Protein AF-L7E9C0-F1 (afdb_monomer_lite)

pLDDT: mean 89.49, std 12.56, range [38.91, 98.75]

Sequence (195 aa):
MTSPPYINVFNYHQNYRQSAEILGWDLLKIAKSEIGSNRANRSNRFYTVVQYCLDMGDILKELARVSKQQARIVLIVGQESNVLGVPFYNADIIEKIGVKTKLFQKVLRQKRKFNNKFGKVIIEDIINFINLNNQVSQEVIEQISREVALEVLESSRLFVSSENQLCLESAIAKVNNIQRTPILDKRLYIDPVNI

Secondary structure (DSSP, 8-state):
-B----TTS--HHHHTHHHHHHTT--HHHHHHHSTT-TTTTSS-TTHHHHHHHHHHHHHHHHHHHHSPTT-EEEEEEESEEEETTEEEEHHHHHHHHHHHTTSEEEEEEEEEEEE-TTS-EEEEEEEEEEE------HHHHHHHHHHHHHHHHHHGGGT--HHHHHHHHHHHHTTTTPPPPPP--GGGS--S---

InterPro domains:
  IPR029063 S-adenosyl-L-methionine-dependent methyltransferase superfamily [G3DSA:3.40.50.150] (1-151)
  IPR029063 S-adenosyl-L-methionine-dependent methyltransferase superfamily [SSF53335] (1-132)

Foldseek 3Di:
DEEDDDAPDDQPCVVCVVVCVVVVDDSVVVLLLDQNRPPVCPVFSLLSLLQNLLVLLVVLLVVLQVDDAQDKDKYKYFQWDDDQQFTDGRVVSNVQLCVVQVQWDWDDKDKDWDADPVRDITIIIITIITGNSDDGDSVSSSVSSLVSSLVRLVVRVVGHDPVNVVSSVVCNVCSVPRDHRDDDDCVVPPDPPDD

Structure (mmCIF, N/CA/C/O backbone):
data_AF-L7E9C0-F1
#
_entry.id   AF-L7E9C0-F1
#
loop_
_atom_site.group_PDB
_atom_site.id
_atom_site.type_symbol
_atom_site.label_atom_id
_atom_site.label_alt_id
_atom_site.label_comp_id
_atom_site.label_asym_id
_atom_site.label_entity_id
_atom_site.label_seq_id
_atom_site.pdbx_PDB_ins_code
_atom_site.Cartn_x
_atom_site.Cartn_y
_atom_site.Cartn_z
_atom_site.occupancy
_atom_site.B_iso_or_equiv
_atom_site.auth_seq_id
_atom_site.auth_comp_id
_atom_site.auth_asym_id
_atom_site.auth_atom_id
_atom_site.pdbx_PDB_model_num
ATOM 1 N N . MET A 1 1 ? -4.831 -11.264 12.413 1.00 90.88 1 MET A N 1
ATOM 2 C CA . MET A 1 1 ? -3.430 -11.307 11.939 1.00 90.88 1 MET A CA 1
ATOM 3 C C . MET A 1 1 ? -3.453 -11.720 10.481 1.00 90.88 1 MET A C 1
ATOM 5 O O . MET A 1 1 ? -4.167 -12.664 10.175 1.00 90.88 1 MET A O 1
ATOM 9 N N . THR A 1 2 ? -2.745 -11.018 9.598 1.00 92.94 2 THR A N 1
ATOM 10 C CA . THR A 1 2 ? -2.677 -11.370 8.168 1.00 92.94 2 THR A CA 1
ATOM 11 C C . THR A 1 2 ? -1.378 -10.864 7.529 1.00 92.94 2 THR A C 1
ATOM 13 O O . THR A 1 2 ? -0.614 -10.133 8.162 1.00 92.94 2 THR A O 1
ATOM 16 N N . SER A 1 3 ? -1.134 -11.260 6.283 1.00 89.88 3 SER A N 1
ATOM 17 C CA . SER A 1 3 ? -0.057 -10.773 5.425 1.00 89.88 3 SER A CA 1
ATOM 18 C C . SER A 1 3 ? -0.692 -10.219 4.142 1.00 89.88 3 SER A C 1
ATOM 20 O O . SER A 1 3 ? -1.187 -11.008 3.334 1.00 89.88 3 SER A O 1
ATOM 22 N N . PRO A 1 4 ? -0.810 -8.884 3.994 1.00 87.44 4 PRO A N 1
ATOM 23 C CA . PRO A 1 4 ? -1.427 -8.286 2.812 1.00 87.44 4 PRO A CA 1
ATOM 24 C C . PRO A 1 4 ? -0.551 -8.498 1.562 1.00 87.44 4 PRO A C 1
ATOM 26 O O . PRO A 1 4 ? 0.644 -8.769 1.698 1.00 87.44 4 PRO A O 1
ATOM 29 N N . PRO A 1 5 ? -1.117 -8.379 0.345 1.00 82.12 5 PRO A N 1
ATOM 30 C CA . PRO A 1 5 ? -0.335 -8.438 -0.892 1.00 82.12 5 PRO A CA 1
ATOM 31 C C . PRO A 1 5 ? 0.728 -7.329 -0.932 1.00 82.12 5 PRO A C 1
ATOM 33 O O . PRO A 1 5 ? 0.593 -6.311 -0.259 1.00 82.12 5 PRO A O 1
ATOM 36 N N . TYR A 1 6 ? 1.774 -7.511 -1.743 1.00 81.75 6 TYR A N 1
ATOM 37 C CA . TYR A 1 6 ? 2.882 -6.554 -1.881 1.00 81.75 6 TYR A CA 1
ATOM 38 C C . TYR A 1 6 ? 2.982 -6.018 -3.306 1.00 81.75 6 TYR A C 1
ATOM 40 O O . TYR A 1 6 ? 2.650 -6.720 -4.265 1.00 81.75 6 TYR A O 1
ATOM 48 N N . ILE A 1 7 ? 3.531 -4.810 -3.461 1.00 81.44 7 ILE A N 1
ATOM 49 C CA . ILE A 1 7 ? 3.794 -4.230 -4.782 1.00 81.44 7 ILE A CA 1
ATOM 50 C C . ILE A 1 7 ? 4.733 -5.155 -5.554 1.00 81.44 7 ILE A C 1
ATOM 5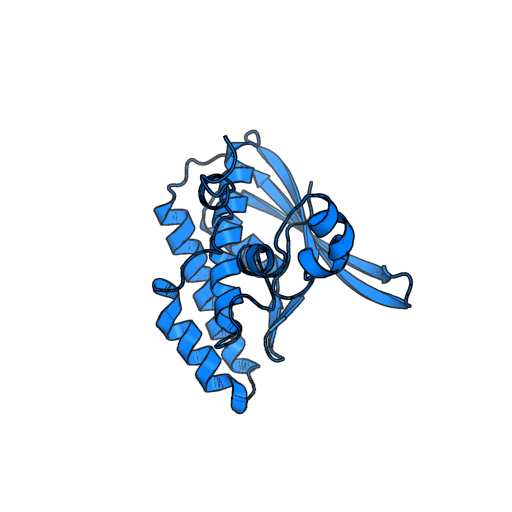2 O O . ILE A 1 7 ? 5.853 -5.404 -5.127 1.00 81.44 7 ILE A O 1
ATOM 56 N N . ASN A 1 8 ? 4.336 -5.606 -6.733 1.00 69.88 8 ASN A N 1
ATOM 57 C CA . ASN A 1 8 ? 5.229 -6.196 -7.719 1.00 69.88 8 ASN A CA 1
ATOM 58 C C . ASN A 1 8 ? 5.953 -7.514 -7.312 1.00 69.88 8 ASN A C 1
ATOM 60 O O . ASN A 1 8 ? 6.924 -7.906 -7.966 1.00 69.88 8 ASN A O 1
ATOM 64 N N . VAL A 1 9 ? 5.537 -8.197 -6.232 1.00 57.62 9 VAL A N 1
ATOM 65 C CA . VAL A 1 9 ? 6.275 -9.356 -5.670 1.00 57.62 9 VAL A CA 1
ATOM 66 C C . VAL A 1 9 ? 5.777 -10.706 -6.193 1.00 57.62 9 VAL A C 1
ATOM 68 O O . VAL A 1 9 ? 6.585 -11.618 -6.369 1.00 57.62 9 VAL A O 1
ATOM 71 N N . PHE A 1 10 ? 4.474 -10.875 -6.437 1.00 63.31 10 PHE A N 1
ATOM 72 C CA . PHE A 1 10 ? 3.903 -12.200 -6.696 1.00 63.31 10 PHE A CA 1
ATOM 73 C C . PHE A 1 10 ? 2.731 -12.141 -7.681 1.00 63.31 10 PHE A C 1
ATOM 75 O O . PHE A 1 10 ? 1.699 -11.549 -7.390 1.00 63.31 10 PHE A O 1
ATOM 82 N N . ASN A 1 11 ? 2.871 -12.787 -8.843 1.00 67.50 11 ASN A N 1
ATOM 83 C CA . ASN A 1 11 ? 1.763 -12.958 -9.786 1.00 67.50 11 ASN A CA 1
ATOM 84 C C . ASN A 1 11 ? 0.917 -14.158 -9.337 1.00 67.50 11 ASN A C 1
ATOM 86 O O . ASN A 1 11 ? 1.265 -15.307 -9.634 1.00 67.50 11 ASN A O 1
ATOM 90 N N . TYR A 1 12 ? -0.169 -13.920 -8.603 1.00 67.56 12 TYR A N 1
ATOM 91 C CA . TYR A 1 12 ? -0.997 -14.997 -8.048 1.00 67.56 12 TYR A CA 1
ATOM 92 C C . TYR A 1 12 ? -1.608 -15.861 -9.160 1.00 67.56 12 TYR A C 1
ATOM 94 O O . TYR A 1 12 ? -1.490 -17.085 -9.112 1.00 67.56 12 TYR A O 1
ATOM 102 N N . HIS A 1 13 ? -2.123 -15.248 -10.226 1.00 70.69 13 HIS A N 1
ATOM 103 C CA . HIS A 1 13 ? -2.658 -15.936 -11.403 1.00 70.69 13 HIS A CA 1
ATOM 104 C C . HIS A 1 13 ? -1.644 -16.865 -12.079 1.00 70.69 13 HIS A C 1
ATOM 106 O O . HIS A 1 13 ? -2.038 -17.858 -12.682 1.00 70.69 13 HIS A O 1
ATOM 112 N N . GLN A 1 14 ? -0.341 -16.569 -12.007 1.00 70.00 14 GLN A N 1
ATOM 113 C CA . GLN A 1 14 ? 0.683 -17.450 -12.578 1.00 70.00 14 GLN A CA 1
ATOM 114 C C . GLN A 1 14 ? 0.965 -18.642 -11.673 1.00 70.00 14 GLN A C 1
ATOM 116 O O . GLN A 1 14 ? 1.059 -19.766 -12.156 1.00 70.00 14 GLN A O 1
ATOM 121 N N . ASN A 1 15 ? 1.080 -18.402 -10.367 1.00 75.62 15 ASN A N 1
ATOM 122 C CA . ASN A 1 15 ? 1.399 -19.450 -9.400 1.00 75.62 15 ASN A CA 1
ATOM 123 C C . ASN A 1 15 ? 0.233 -20.424 -9.181 1.00 75.62 15 ASN A C 1
ATOM 125 O O . ASN A 1 15 ? 0.465 -21.602 -8.933 1.00 75.62 15 ASN A O 1
ATOM 129 N N . TYR A 1 16 ? -1.008 -19.954 -9.328 1.00 79.00 16 TYR A N 1
ATOM 130 C CA . TYR A 1 16 ? -2.226 -20.763 -9.208 1.00 79.00 16 TYR A CA 1
ATOM 131 C C . TYR A 1 16 ? -2.911 -21.007 -10.556 1.00 79.00 16 TYR A C 1
ATOM 133 O O . TYR A 1 16 ? -4.110 -21.279 -10.601 1.00 79.00 16 TYR A O 1
ATOM 141 N N . ARG A 1 17 ? -2.155 -20.915 -11.657 1.00 82.50 17 ARG A N 1
ATOM 142 C CA . ARG A 1 17 ? -2.658 -21.015 -13.032 1.00 82.50 17 ARG A CA 1
ATOM 143 C C . ARG A 1 17 ? -3.590 -22.205 -13.238 1.00 82.50 17 ARG A C 1
ATOM 145 O O . ARG A 1 17 ? -4.730 -22.014 -13.641 1.00 82.50 17 ARG A O 1
ATOM 152 N N . GLN A 1 18 ? -3.117 -23.403 -12.904 1.00 83.56 18 GLN A N 1
ATOM 153 C CA . GLN A 1 18 ? -3.873 -24.638 -13.099 1.00 83.56 18 GLN A CA 1
ATOM 154 C C . GLN A 1 18 ? -5.193 -24.620 -12.317 1.00 83.56 18 GLN A C 1
ATOM 156 O O . GLN A 1 18 ? -6.238 -24.970 -12.853 1.00 83.56 18 GLN A O 1
ATOM 161 N N . SER A 1 19 ? -5.164 -24.165 -11.062 1.00 85.19 19 SER A N 1
ATOM 162 C CA . SER A 1 19 ? -6.363 -24.061 -10.228 1.00 85.19 19 SER A CA 1
ATOM 163 C C . SER A 1 19 ? -7.359 -23.039 -10.780 1.00 85.19 19 SER A C 1
ATOM 165 O O . SER A 1 19 ? -8.557 -23.302 -10.802 1.00 85.19 19 SER A O 1
ATOM 167 N N . ALA A 1 20 ? -6.878 -21.887 -11.248 1.00 81.06 20 ALA A N 1
ATOM 168 C CA . ALA A 1 20 ? -7.725 -20.855 -11.834 1.00 81.06 20 ALA A CA 1
ATOM 169 C C . ALA A 1 20 ? -8.335 -21.296 -13.179 1.00 81.06 20 ALA A C 1
ATOM 171 O O . ALA A 1 20 ? -9.525 -21.078 -13.394 1.00 81.06 20 ALA A O 1
ATOM 172 N N . GLU A 1 21 ? -7.572 -21.977 -14.040 1.00 84.19 21 GLU A N 1
ATOM 173 C CA . GLU A 1 21 ? -8.070 -22.525 -15.313 1.00 84.19 21 GLU A CA 1
ATOM 174 C C . GLU A 1 21 ? -9.129 -23.617 -15.088 1.00 84.19 21 GLU A C 1
ATOM 176 O O . GLU A 1 21 ? -10.179 -23.582 -15.726 1.00 84.19 21 GLU A O 1
ATOM 181 N N . ILE A 1 22 ? -8.918 -24.533 -14.131 1.00 86.56 22 ILE A N 1
ATOM 182 C CA . ILE A 1 22 ? -9.906 -25.570 -13.768 1.00 86.56 22 ILE A CA 1
ATOM 183 C C . ILE A 1 22 ? -11.223 -24.951 -13.284 1.00 86.56 22 ILE A C 1
ATOM 185 O O . ILE A 1 22 ? -12.300 -25.464 -13.575 1.00 86.56 22 ILE A O 1
ATOM 189 N N . LEU A 1 23 ? -11.151 -23.834 -12.560 1.00 84.12 23 LEU A N 1
ATOM 190 C CA . LEU A 1 23 ? -12.321 -23.102 -12.074 1.00 84.12 23 LEU A CA 1
ATOM 191 C C . LEU A 1 23 ? -12.987 -22.226 -13.158 1.00 84.12 23 LEU A C 1
ATOM 193 O O . LEU A 1 23 ? -13.890 -21.451 -12.838 1.00 84.12 23 LEU A O 1
ATOM 197 N N . GLY A 1 24 ? -12.557 -22.342 -14.421 1.00 82.69 24 GLY A N 1
ATOM 198 C CA . GLY A 1 24 ? -13.148 -21.660 -15.573 1.00 82.69 24 GLY A CA 1
ATOM 199 C C . GLY A 1 24 ? -12.751 -20.192 -15.708 1.00 82.69 24 GLY A C 1
ATOM 200 O O . GLY A 1 24 ? -13.436 -19.430 -16.389 1.00 82.69 24 GLY A O 1
ATOM 201 N N . TRP A 1 25 ? -11.679 -19.757 -15.045 1.00 79.94 25 TRP A N 1
ATOM 202 C CA . TRP A 1 25 ? -11.274 -18.361 -15.102 1.00 79.94 25 TRP A CA 1
ATOM 203 C C . TRP A 1 25 ? -10.334 -18.040 -16.266 1.00 79.94 25 TRP A C 1
ATOM 205 O O . TRP A 1 25 ? -9.388 -18.770 -16.556 1.00 79.94 25 TRP A O 1
ATOM 215 N N . ASP A 1 26 ? -10.518 -16.852 -16.845 1.00 81.19 26 ASP A N 1
ATOM 216 C CA . ASP A 1 26 ? -9.575 -16.253 -17.790 1.00 81.19 26 ASP A CA 1
ATOM 217 C C . ASP A 1 26 ? -8.446 -15.515 -17.045 1.00 81.19 26 ASP A C 1
ATOM 219 O O . ASP A 1 26 ? -8.629 -14.436 -16.467 1.00 81.19 26 ASP A O 1
ATOM 223 N N . LEU A 1 27 ? -7.244 -16.090 -17.089 1.00 77.00 27 LEU A N 1
ATOM 224 C CA . LEU A 1 27 ? -6.055 -15.564 -16.412 1.00 77.00 27 LEU A CA 1
ATOM 225 C C . LEU A 1 27 ? -5.622 -14.186 -16.915 1.00 77.00 27 LEU A C 1
ATOM 227 O O . LEU A 1 27 ? -5.083 -13.398 -16.136 1.00 77.00 27 LEU A O 1
ATOM 231 N N . LEU A 1 28 ? -5.813 -13.888 -18.205 1.00 76.19 28 LEU A N 1
ATOM 232 C CA . LEU A 1 28 ? -5.426 -12.591 -18.766 1.00 76.19 28 LEU A CA 1
ATOM 233 C C . LEU A 1 28 ? -6.311 -11.476 -18.212 1.00 76.19 28 LEU A C 1
ATOM 235 O O . LEU A 1 28 ? -5.846 -10.343 -18.054 1.00 76.19 28 LEU A O 1
ATOM 239 N N . LYS A 1 29 ? -7.565 -11.808 -17.892 1.00 76.81 29 LYS A N 1
ATOM 240 C CA . LYS A 1 29 ? -8.513 -10.891 -17.259 1.00 76.81 29 LYS A CA 1
ATOM 241 C C . LYS A 1 29 ? -8.229 -10.742 -15.764 1.00 76.81 29 LYS A C 1
ATOM 243 O O . LYS A 1 29 ? -8.097 -9.607 -15.309 1.00 76.81 29 LYS A O 1
ATOM 248 N N . ILE A 1 30 ? -8.018 -11.841 -15.028 1.00 78.50 30 ILE A N 1
ATOM 249 C CA . ILE A 1 30 ? -7.694 -11.790 -13.585 1.00 78.50 30 ILE A CA 1
ATOM 250 C C . ILE A 1 30 ? -6.417 -10.992 -13.314 1.00 78.50 30 ILE A C 1
ATOM 252 O O . ILE A 1 30 ? -6.361 -10.209 -12.367 1.00 78.50 30 ILE A O 1
ATOM 256 N N . ALA A 1 31 ? -5.391 -11.147 -14.152 1.00 75.94 31 ALA A N 1
ATOM 257 C CA . ALA A 1 31 ? -4.092 -10.514 -13.933 1.00 75.94 31 ALA A CA 1
ATOM 258 C C . ALA A 1 31 ? -4.158 -8.979 -13.805 1.00 75.94 31 ALA A C 1
ATOM 260 O O . ALA A 1 31 ? -3.264 -8.376 -13.206 1.00 75.94 31 ALA A O 1
ATOM 261 N N . LYS A 1 32 ? -5.184 -8.337 -14.384 1.00 79.00 32 LYS A N 1
ATOM 262 C CA . LYS A 1 32 ? -5.390 -6.881 -14.322 1.00 79.00 32 LYS A CA 1
ATOM 263 C C . LYS A 1 32 ? -6.097 -6.423 -13.045 1.00 79.00 32 LYS A C 1
ATOM 265 O O . LYS A 1 32 ? -5.958 -5.261 -12.689 1.00 79.00 32 LYS A O 1
ATOM 270 N N . SER A 1 33 ? -6.833 -7.315 -12.388 1.00 81.56 33 SER A N 1
ATOM 271 C CA . SER A 1 33 ? -7.555 -7.055 -11.135 1.00 81.56 33 SER A CA 1
ATOM 272 C C . SER A 1 33 ? -6.763 -7.432 -9.878 1.00 81.56 33 SER A C 1
ATOM 274 O O . SER A 1 33 ? -7.262 -7.313 -8.764 1.00 81.56 33 SER A O 1
ATOM 276 N N . GLU A 1 34 ? -5.537 -7.932 -10.036 1.00 79.75 34 GLU A N 1
ATOM 277 C CA . GLU A 1 34 ? -4.668 -8.279 -8.912 1.00 79.75 34 GLU A CA 1
ATOM 278 C C . GLU A 1 34 ? -4.013 -7.037 -8.303 1.00 79.75 34 GLU A C 1
ATOM 280 O O . GLU A 1 34 ? -3.286 -6.302 -8.977 1.00 79.75 34 GLU A O 1
ATOM 285 N N . ILE A 1 35 ? -4.215 -6.851 -6.998 1.00 79.31 35 ILE A N 1
ATOM 286 C CA . ILE A 1 35 ? -3.545 -5.804 -6.223 1.00 79.31 35 ILE A CA 1
ATOM 287 C C . ILE A 1 35 ? -2.032 -6.009 -6.306 1.00 79.31 35 ILE A C 1
ATOM 289 O O . ILE A 1 35 ? -1.522 -7.105 -6.068 1.00 79.31 35 ILE A O 1
ATOM 293 N N . GLY A 1 36 ? -1.308 -4.941 -6.639 1.00 73.50 36 GLY A N 1
ATOM 294 C CA . GLY A 1 36 ? 0.149 -4.982 -6.770 1.00 73.50 36 GLY A CA 1
ATOM 295 C C . GLY A 1 36 ? 0.654 -5.730 -8.011 1.00 73.50 36 GLY A C 1
ATOM 296 O O . GLY A 1 36 ? 1.852 -5.995 -8.094 1.00 73.50 36 GLY A O 1
ATOM 297 N N . SER A 1 37 ? -0.214 -6.049 -8.980 1.00 76.50 37 SER A N 1
ATOM 298 C CA . SER A 1 37 ? 0.143 -6.800 -10.191 1.00 76.50 37 SER A CA 1
ATOM 299 C C . SER A 1 37 ? 1.294 -6.178 -10.983 1.00 76.50 37 SER A C 1
ATOM 301 O O . SER A 1 37 ? 1.266 -5.007 -11.381 1.00 76.50 37 SER A O 1
ATOM 303 N N . ASN A 1 38 ? 2.271 -7.020 -11.333 1.00 66.50 38 ASN A N 1
ATOM 304 C CA . ASN A 1 38 ? 3.439 -6.651 -12.137 1.00 66.50 38 ASN A CA 1
ATOM 305 C C . ASN A 1 38 ? 3.059 -6.247 -13.571 1.00 66.50 38 ASN A C 1
ATOM 307 O O . ASN A 1 38 ? 3.868 -5.647 -14.282 1.00 66.50 38 ASN A O 1
ATOM 311 N N . ARG A 1 39 ? 1.865 -6.649 -14.033 1.00 68.06 39 ARG A N 1
ATOM 312 C CA . ARG A 1 39 ? 1.442 -6.567 -15.440 1.00 68.06 39 ARG A CA 1
ATOM 313 C C . ARG A 1 39 ? 0.289 -5.597 -15.684 1.00 68.06 39 ARG A C 1
ATOM 315 O O . ARG A 1 39 ? -0.013 -5.370 -16.854 1.00 68.06 39 ARG A O 1
ATOM 322 N N . ALA A 1 40 ? -0.318 -5.027 -14.642 1.00 74.06 40 ALA A N 1
ATOM 323 C CA . ALA A 1 40 ? -1.430 -4.088 -14.791 1.00 74.06 40 ALA A CA 1
ATOM 324 C C . ALA A 1 40 ? -1.007 -2.801 -15.524 1.00 74.06 40 ALA A C 1
ATOM 326 O O . ALA A 1 40 ? -1.690 -2.368 -16.448 1.00 74.06 40 ALA A O 1
ATOM 327 N N . ASN A 1 41 ? 0.173 -2.258 -15.203 1.00 82.50 41 ASN A N 1
ATOM 328 C CA . ASN A 1 41 ? 0.663 -0.993 -15.759 1.00 82.50 41 ASN A CA 1
ATOM 329 C C . ASN A 1 41 ? 1.946 -1.173 -16.582 1.00 82.50 41 ASN A C 1
ATOM 331 O O . ASN A 1 41 ? 3.006 -0.658 -16.230 1.00 82.50 41 ASN A O 1
ATOM 335 N N . ARG A 1 42 ? 1.876 -1.927 -17.690 1.00 80.56 42 ARG A N 1
ATOM 336 C CA . ARG A 1 42 ? 3.058 -2.173 -18.548 1.00 80.56 42 ARG A CA 1
ATOM 337 C C . ARG A 1 42 ? 3.665 -0.899 -19.139 1.00 80.56 42 ARG A C 1
ATOM 339 O O . ARG A 1 42 ? 4.874 -0.859 -19.319 1.00 80.56 42 ARG A O 1
ATOM 346 N N . SER A 1 43 ? 2.845 0.108 -19.439 1.00 85.44 43 SER A N 1
ATOM 347 C CA . SER A 1 43 ? 3.303 1.389 -19.989 1.00 85.44 43 SER A CA 1
ATOM 348 C C . SER A 1 43 ? 4.060 2.238 -18.967 1.00 85.44 43 SER A C 1
ATOM 350 O O . SER A 1 43 ? 4.977 2.956 -19.345 1.00 85.44 43 SER A O 1
ATOM 352 N N . ASN A 1 44 ? 3.693 2.159 -17.684 1.00 92.56 44 ASN A N 1
ATOM 353 C CA . ASN A 1 44 ? 4.386 2.845 -16.600 1.00 92.56 44 ASN A CA 1
ATOM 354 C C . ASN A 1 44 ? 4.176 2.112 -15.269 1.00 92.56 44 ASN A C 1
ATOM 356 O O . ASN A 1 44 ? 3.136 2.237 -14.622 1.00 92.56 44 ASN A O 1
ATOM 360 N N . ARG A 1 45 ? 5.194 1.371 -14.828 1.00 92.19 45 ARG A N 1
ATOM 361 C CA . ARG A 1 45 ? 5.090 0.514 -13.638 1.00 92.19 45 ARG A CA 1
ATOM 362 C C . ARG A 1 45 ? 4.980 1.294 -12.327 1.00 92.19 45 ARG A C 1
ATOM 364 O O . ARG A 1 45 ? 4.490 0.732 -11.353 1.00 92.19 45 ARG A O 1
ATOM 371 N N . PHE A 1 46 ? 5.362 2.573 -12.292 1.00 95.38 46 PHE A N 1
ATOM 372 C CA . PHE A 1 46 ? 5.180 3.407 -11.100 1.00 95.38 46 PHE A CA 1
ATOM 373 C C . PHE A 1 46 ? 3.701 3.678 -10.792 1.00 95.38 46 PHE A C 1
ATOM 375 O O . PHE A 1 46 ? 3.363 3.921 -9.636 1.00 95.38 46 PHE A O 1
ATOM 382 N N . TYR A 1 47 ? 2.791 3.541 -11.766 1.00 95.12 47 TYR A N 1
ATOM 383 C CA . TYR A 1 47 ? 1.348 3.632 -11.498 1.00 95.12 47 TYR A CA 1
ATOM 384 C C . TYR A 1 47 ? 0.874 2.554 -10.512 1.00 95.12 47 TYR A C 1
ATOM 386 O O . TYR A 1 47 ? -0.043 2.803 -9.731 1.00 95.12 47 TYR A O 1
ATOM 394 N N . THR A 1 48 ? 1.546 1.396 -10.469 1.00 93.06 48 THR A N 1
ATOM 395 C CA . THR A 1 48 ? 1.240 0.329 -9.505 1.00 93.06 48 THR A CA 1
ATOM 396 C C . THR A 1 48 ? 1.489 0.770 -8.058 1.00 93.06 48 THR A C 1
ATOM 398 O O . THR A 1 48 ? 0.808 0.286 -7.161 1.00 93.06 48 THR A O 1
ATOM 401 N N . VAL A 1 49 ? 2.409 1.709 -7.807 1.00 95.81 49 VAL A N 1
ATOM 402 C CA . VAL A 1 49 ? 2.650 2.251 -6.455 1.00 95.81 49 VAL A CA 1
ATOM 403 C C . VAL A 1 49 ? 1.448 3.070 -5.986 1.00 95.81 49 VAL A C 1
ATOM 405 O O . VAL A 1 49 ? 0.992 2.904 -4.856 1.00 95.81 49 VAL A O 1
ATOM 408 N N . VAL A 1 50 ? 0.895 3.909 -6.868 1.00 97.12 50 VAL A N 1
ATOM 409 C CA . VAL A 1 50 ? -0.300 4.713 -6.566 1.00 97.12 50 VAL A CA 1
ATOM 410 C C . VAL A 1 50 ? -1.511 3.811 -6.353 1.00 97.12 50 VAL A C 1
ATOM 412 O O . VAL A 1 50 ? -2.206 3.959 -5.352 1.00 97.12 50 VAL A O 1
ATOM 415 N N . GLN A 1 51 ? -1.721 2.834 -7.242 1.00 94.88 51 GLN A N 1
ATOM 416 C CA . GLN A 1 51 ? -2.787 1.837 -7.101 1.00 94.88 51 GLN A CA 1
ATOM 417 C C . GLN A 1 51 ? -2.697 1.089 -5.781 1.00 94.88 51 GLN A C 1
ATOM 419 O O . GLN A 1 51 ? -3.674 1.031 -5.046 1.00 94.88 51 GLN A O 1
ATOM 424 N N . TYR A 1 52 ? -1.507 0.598 -5.442 1.00 95.56 52 TYR A N 1
ATOM 425 C CA . TYR A 1 52 ? -1.287 -0.101 -4.188 1.00 95.56 52 TYR A CA 1
ATOM 426 C C . TYR A 1 52 ? -1.640 0.755 -2.969 1.00 95.56 52 TYR A C 1
ATOM 428 O O . TYR A 1 52 ? -2.267 0.250 -2.044 1.00 95.56 52 TYR A O 1
ATOM 436 N N . CYS A 1 53 ? -1.287 2.044 -2.959 1.00 97.75 53 CYS A N 1
ATOM 437 C CA . CYS A 1 53 ? -1.661 2.927 -1.855 1.00 97.75 53 CYS A CA 1
ATOM 438 C C . CYS A 1 53 ? -3.185 3.076 -1.742 1.00 97.75 53 CYS A C 1
ATOM 440 O O . CYS A 1 53 ? -3.714 2.980 -0.638 1.00 97.75 53 CYS A O 1
ATOM 442 N N . LEU A 1 54 ? -3.890 3.263 -2.864 1.00 97.81 54 LEU A N 1
ATOM 443 C CA . LEU A 1 54 ? -5.355 3.360 -2.885 1.00 97.81 54 LEU A CA 1
ATOM 444 C C . LEU A 1 54 ? -6.018 2.064 -2.399 1.00 97.81 54 LEU A C 1
ATOM 446 O O . LEU A 1 54 ? -6.871 2.103 -1.514 1.00 97.81 54 LEU A O 1
ATOM 450 N N . ASP A 1 55 ? -5.589 0.921 -2.937 1.00 95.81 55 ASP A N 1
ATOM 451 C CA . ASP A 1 55 ? -6.132 -0.391 -2.585 1.00 95.81 55 ASP A CA 1
ATOM 452 C C . ASP A 1 55 ? -5.855 -0.718 -1.107 1.00 95.81 55 ASP A C 1
ATOM 454 O O . ASP A 1 55 ? -6.730 -1.212 -0.394 1.00 95.81 55 ASP A O 1
ATOM 458 N N . MET A 1 56 ? -4.653 -0.401 -0.605 1.00 96.75 56 MET A N 1
ATOM 459 C CA . MET A 1 56 ? -4.329 -0.570 0.812 1.00 96.75 56 MET A CA 1
ATOM 460 C C . MET A 1 56 ? -5.154 0.354 1.704 1.00 96.75 56 MET A C 1
ATOM 462 O O . MET A 1 56 ? -5.538 -0.070 2.791 1.00 96.75 56 MET A O 1
ATOM 466 N N . GLY A 1 57 ? -5.468 1.575 1.268 1.00 97.88 57 GLY A N 1
ATOM 467 C CA . GLY A 1 57 ? -6.401 2.454 1.972 1.00 97.88 57 GLY A CA 1
ATOM 468 C C . GLY A 1 57 ? -7.756 1.786 2.200 1.00 97.88 57 GLY A C 1
ATOM 469 O O . GLY A 1 57 ? -8.240 1.740 3.334 1.00 97.88 57 GLY A O 1
ATOM 470 N N . ASP A 1 58 ? -8.322 1.191 1.151 1.00 96.69 58 ASP A N 1
ATOM 471 C CA . ASP A 1 58 ? -9.609 0.494 1.223 1.00 96.69 58 ASP A CA 1
ATOM 472 C C . ASP A 1 58 ? -9.542 -0.738 2.136 1.00 96.69 58 ASP A C 1
ATOM 474 O O . ASP A 1 58 ? -10.412 -0.936 2.987 1.00 96.69 58 ASP A O 1
ATOM 478 N N . ILE A 1 59 ? -8.471 -1.532 2.027 1.00 95.81 59 ILE A N 1
ATOM 479 C CA . ILE A 1 59 ? -8.247 -2.706 2.883 1.00 95.81 59 ILE A CA 1
ATOM 480 C C . ILE A 1 59 ? -8.138 -2.300 4.352 1.00 95.81 59 ILE A C 1
ATOM 482 O O . ILE A 1 59 ? -8.741 -2.936 5.214 1.00 95.81 59 ILE A O 1
ATOM 486 N N . LEU A 1 60 ? -7.369 -1.254 4.662 1.00 97.50 60 LEU A N 1
ATOM 487 C CA . LEU A 1 60 ? -7.177 -0.794 6.036 1.00 97.50 60 LEU A CA 1
ATOM 488 C C . LEU A 1 60 ? -8.480 -0.233 6.616 1.00 97.50 60 LEU A C 1
ATOM 490 O O . LEU A 1 60 ? -8.803 -0.538 7.765 1.00 97.50 60 LEU A O 1
ATOM 494 N N . LYS A 1 61 ? -9.261 0.515 5.826 1.00 97.81 61 LYS A N 1
ATOM 495 C CA . LYS A 1 61 ? -10.596 0.984 6.226 1.00 97.81 61 LYS A CA 1
ATOM 496 C C . LYS A 1 61 ? -11.518 -0.186 6.553 1.00 97.81 61 LYS A C 1
ATOM 498 O O . LYS A 1 61 ? -12.167 -0.190 7.599 1.00 97.81 61 LYS A O 1
ATOM 503 N N . GLU A 1 62 ? -11.556 -1.188 5.684 1.00 96.62 62 GLU A N 1
ATOM 504 C CA . GLU A 1 62 ? -12.423 -2.346 5.869 1.00 96.62 62 GLU A CA 1
ATOM 505 C C . GLU A 1 62 ? -11.991 -3.186 7.077 1.00 96.62 62 GLU A C 1
ATOM 507 O O . GLU A 1 62 ? -12.826 -3.563 7.900 1.00 96.62 62 GLU A O 1
ATOM 512 N N . LEU A 1 63 ? -10.682 -3.386 7.264 1.00 96.19 63 LEU A N 1
ATOM 513 C CA . LEU A 1 63 ? -10.126 -4.030 8.455 1.00 96.19 63 LEU A CA 1
ATOM 514 C C . LEU A 1 63 ? -10.513 -3.295 9.742 1.00 96.19 63 LEU A C 1
ATOM 516 O O . LEU A 1 63 ? -10.851 -3.952 10.729 1.00 96.19 63 LEU A O 1
ATOM 520 N N . ALA A 1 64 ? -10.476 -1.960 9.744 1.00 97.19 64 ALA A N 1
ATOM 521 C CA . ALA A 1 64 ? -10.891 -1.156 10.889 1.00 97.19 64 ALA A CA 1
ATOM 522 C C . ALA A 1 64 ? -12.384 -1.332 11.194 1.00 97.19 64 ALA A C 1
ATOM 524 O O . ALA A 1 64 ? -12.741 -1.524 12.354 1.00 97.19 64 ALA A O 1
ATOM 525 N N . ARG A 1 65 ? -13.232 -1.333 10.155 1.00 97.06 65 ARG A N 1
ATOM 526 C CA . ARG A 1 65 ? -14.694 -1.457 10.256 1.00 97.06 65 ARG A CA 1
ATOM 527 C C . ARG A 1 65 ? -15.146 -2.802 10.826 1.00 97.06 65 ARG A C 1
ATOM 529 O O . ARG A 1 65 ? -16.086 -2.848 11.614 1.00 97.06 65 ARG A O 1
ATOM 536 N N . VAL A 1 66 ? -14.518 -3.901 10.401 1.00 96.12 66 VAL A N 1
ATOM 537 C CA . VAL A 1 66 ? -14.908 -5.260 10.832 1.00 96.12 66 VAL A CA 1
ATOM 538 C C . VAL A 1 66 ? -14.267 -5.680 12.155 1.00 96.12 66 VAL A C 1
ATOM 540 O O . VAL A 1 66 ? -14.696 -6.653 12.775 1.00 96.12 66 VAL A O 1
ATOM 543 N N . SER A 1 67 ? -13.235 -4.964 12.598 1.00 96.44 67 SER A N 1
ATOM 544 C CA . SER A 1 67 ? -12.546 -5.237 13.858 1.00 96.44 67 SER A CA 1
ATOM 545 C C . SER A 1 67 ? -13.167 -4.436 15.001 1.00 96.44 67 SER A C 1
ATOM 547 O O . SER A 1 67 ? -13.572 -3.291 14.837 1.00 96.44 67 SER A O 1
ATOM 549 N N . LYS A 1 68 ? -13.192 -5.003 16.212 1.00 97.44 68 LYS A N 1
ATOM 550 C CA . LYS A 1 68 ? -13.651 -4.269 17.403 1.00 97.44 68 LYS A CA 1
ATOM 551 C C . LYS A 1 68 ? -12.720 -3.091 17.715 1.00 97.44 68 LYS A C 1
ATOM 553 O O . LYS A 1 68 ? -11.536 -3.114 17.369 1.00 97.44 68 LYS A O 1
ATOM 558 N N . GLN A 1 69 ? -13.235 -2.086 18.419 1.00 97.38 69 GLN A N 1
ATOM 559 C CA . GLN A 1 69 ? -12.398 -1.050 19.024 1.00 97.38 69 GLN A CA 1
ATOM 560 C C . GLN A 1 69 ? -11.362 -1.691 19.960 1.00 97.38 69 GLN A C 1
ATOM 562 O O . GLN A 1 69 ? -11.645 -2.700 20.606 1.00 97.38 69 GLN A O 1
ATOM 567 N N . GLN A 1 70 ? -10.156 -1.127 20.003 1.00 97.94 70 GLN A N 1
ATOM 568 C CA . GLN A 1 70 ? -8.995 -1.645 20.736 1.00 97.94 70 GLN A CA 1
ATOM 569 C C . GLN A 1 70 ? -8.483 -3.022 20.272 1.00 97.94 70 GLN A C 1
ATOM 571 O O . GLN A 1 70 ? -7.558 -3.574 20.871 1.00 97.94 70 GLN A O 1
ATOM 576 N N . AL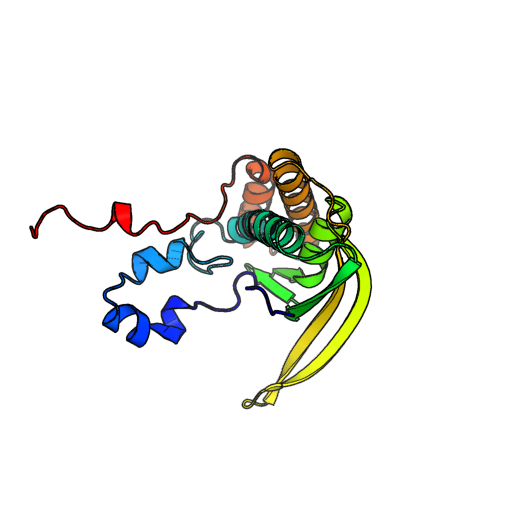A A 1 71 ? -9.035 -3.595 19.195 1.00 97.88 71 ALA A N 1
ATOM 577 C CA . ALA A 1 71 ? -8.526 -4.848 18.655 1.00 97.88 71 ALA A CA 1
ATOM 578 C C . ALA A 1 71 ? -7.072 -4.687 18.195 1.00 97.88 71 ALA A C 1
ATOM 580 O O . ALA A 1 71 ? -6.710 -3.704 17.543 1.00 97.88 71 ALA A O 1
ATOM 581 N N . ARG A 1 72 ? -6.244 -5.691 18.497 1.00 97.88 72 ARG A N 1
ATOM 582 C CA . ARG A 1 72 ? -4.876 -5.757 17.987 1.00 97.88 72 ARG A CA 1
ATOM 583 C C . ARG A 1 72 ? -4.888 -6.242 16.541 1.00 97.88 72 ARG A C 1
ATOM 585 O O . ARG A 1 72 ? -5.292 -7.372 16.262 1.00 97.88 72 ARG A O 1
ATOM 592 N N . ILE A 1 73 ? -4.382 -5.415 15.635 1.00 97.62 73 ILE A N 1
ATOM 593 C CA . ILE A 1 73 ? -4.207 -5.757 14.223 1.00 97.62 73 ILE A CA 1
ATOM 594 C C . ILE A 1 73 ? -2.718 -5.989 13.983 1.00 97.62 73 ILE A C 1
ATOM 596 O O . ILE A 1 73 ? -1.900 -5.096 14.179 1.00 97.62 73 ILE A O 1
ATOM 600 N N . VAL A 1 74 ? -2.372 -7.212 13.582 1.00 97.94 74 VAL A N 1
ATOM 601 C CA . VAL A 1 74 ? -0.990 -7.617 13.289 1.00 97.94 74 VAL A CA 1
ATOM 602 C C . VAL A 1 74 ? -0.859 -7.880 11.797 1.00 97.94 74 VAL A C 1
ATOM 604 O O . VAL A 1 74 ? -1.537 -8.779 11.280 1.00 97.94 74 VAL A O 1
ATOM 607 N N . LEU A 1 75 ? -0.002 -7.104 11.133 1.00 97.38 75 LEU A N 1
ATOM 608 C CA . LEU A 1 75 ? 0.320 -7.233 9.713 1.00 97.38 75 LEU A CA 1
ATOM 609 C C . LEU A 1 75 ? 1.777 -7.662 9.553 1.00 97.38 75 LEU A C 1
ATOM 611 O O . LEU A 1 75 ? 2.671 -7.028 10.109 1.00 97.38 75 LEU A O 1
ATOM 615 N N . ILE A 1 76 ? 2.004 -8.733 8.796 1.00 96.50 76 ILE A N 1
ATOM 616 C CA . ILE A 1 76 ? 3.343 -9.217 8.443 1.00 96.50 76 ILE A CA 1
ATOM 617 C C . ILE A 1 76 ? 3.587 -8.874 6.982 1.00 96.50 76 ILE A C 1
ATOM 619 O O . ILE A 1 76 ? 2.827 -9.311 6.116 1.00 96.50 76 ILE A O 1
ATOM 623 N N . VAL A 1 77 ? 4.618 -8.077 6.721 1.00 94.12 77 VAL A N 1
ATOM 624 C CA . VAL A 1 77 ? 4.843 -7.481 5.406 1.00 94.12 77 VAL A CA 1
ATOM 625 C C . VAL A 1 77 ? 6.293 -7.612 4.963 1.00 94.12 77 VAL A C 1
ATOM 627 O O . VAL A 1 77 ? 7.215 -7.385 5.744 1.00 94.12 77 VAL A O 1
ATOM 630 N N . GLY A 1 78 ? 6.503 -7.974 3.696 1.00 92.12 78 GLY A N 1
ATOM 631 C CA . GLY A 1 78 ? 7.826 -7.999 3.073 1.00 92.12 78 GLY A CA 1
ATOM 632 C C . GLY A 1 78 ? 8.480 -6.624 3.152 1.00 92.12 78 GLY A C 1
ATOM 633 O O . GLY A 1 78 ? 7.818 -5.625 2.872 1.00 92.12 78 GLY A O 1
ATOM 634 N N . GLN A 1 79 ? 9.759 -6.575 3.534 1.00 91.69 79 GLN A N 1
ATOM 635 C CA . GLN A 1 79 ? 10.468 -5.320 3.812 1.00 91.69 79 GLN A CA 1
ATOM 636 C C . GLN A 1 79 ? 10.348 -4.310 2.664 1.00 91.69 79 GLN A C 1
ATOM 638 O O . GLN A 1 79 ? 9.982 -3.156 2.881 1.00 91.69 79 GLN A O 1
ATOM 643 N N . GLU A 1 80 ? 10.645 -4.751 1.445 1.00 91.62 80 GLU A N 1
ATOM 644 C CA . GLU A 1 80 ? 10.645 -3.899 0.267 1.00 91.62 80 GLU A CA 1
ATOM 645 C C . GLU A 1 80 ? 10.074 -4.617 -0.950 1.00 91.62 80 GLU A C 1
ATOM 647 O O . GLU A 1 80 ? 10.149 -5.839 -1.100 1.00 91.62 80 GLU A O 1
ATOM 652 N N . SER A 1 81 ? 9.529 -3.802 -1.834 1.00 91.81 81 SER A N 1
ATOM 653 C CA . SER A 1 81 ? 9.145 -4.141 -3.187 1.00 91.81 81 SER A CA 1
ATOM 654 C C . SER A 1 81 ? 10.003 -3.341 -4.152 1.00 91.81 81 SER A C 1
ATOM 656 O O . SER A 1 81 ? 10.334 -2.193 -3.878 1.00 91.81 81 SER A O 1
ATOM 658 N N . ASN A 1 82 ? 10.357 -3.919 -5.297 1.00 92.12 82 ASN A N 1
ATOM 659 C CA . ASN A 1 82 ? 11.148 -3.218 -6.303 1.00 92.12 82 ASN A CA 1
ATOM 660 C C . ASN A 1 82 ? 10.277 -2.852 -7.504 1.00 92.12 82 ASN A C 1
ATOM 662 O O . ASN A 1 82 ? 9.582 -3.719 -8.033 1.00 92.12 82 ASN A O 1
ATOM 666 N N . VAL A 1 83 ? 10.332 -1.605 -7.965 1.00 92.88 83 VAL A N 1
ATOM 667 C CA . VAL A 1 83 ? 9.695 -1.163 -9.212 1.00 92.88 83 VAL A CA 1
ATOM 668 C C . VAL A 1 83 ? 10.748 -0.462 -10.058 1.00 92.88 83 VAL A C 1
ATOM 670 O O . VAL A 1 83 ? 11.229 0.597 -9.685 1.00 92.88 83 VAL A O 1
ATOM 673 N N . LEU A 1 84 ? 11.108 -1.056 -11.202 1.00 91.88 84 LEU A N 1
ATOM 674 C CA . LEU A 1 84 ? 12.112 -0.499 -12.124 1.00 91.88 84 LEU A CA 1
ATOM 675 C C . LEU A 1 84 ? 13.453 -0.167 -11.433 1.00 91.88 84 LEU A C 1
ATOM 677 O O . LEU A 1 84 ? 14.029 0.892 -11.646 1.00 91.88 84 LEU A O 1
ATOM 681 N N . GLY A 1 85 ? 13.934 -1.063 -10.566 1.00 91.12 85 GLY A N 1
ATOM 682 C CA . GLY A 1 85 ? 15.187 -0.878 -9.829 1.00 91.12 85 GLY A CA 1
ATOM 683 C C . GLY A 1 85 ? 15.042 -0.059 -8.544 1.00 91.12 85 GLY A C 1
ATOM 684 O O . GLY A 1 85 ? 15.916 -0.140 -7.688 1.00 91.12 85 GLY A O 1
ATOM 685 N N . VAL A 1 86 ? 13.915 0.623 -8.340 1.00 94.75 86 VAL A N 1
ATOM 686 C CA . VAL A 1 86 ? 13.671 1.488 -7.181 1.00 94.75 86 VAL A CA 1
ATOM 687 C C . VAL A 1 86 ? 13.016 0.710 -6.027 1.00 94.75 86 VAL A C 1
ATOM 689 O O . VAL A 1 86 ? 12.010 0.030 -6.263 1.00 94.75 86 VAL A O 1
ATOM 692 N N . PRO A 1 87 ? 13.536 0.800 -4.786 1.00 94.62 87 PRO A N 1
ATOM 693 C CA . PRO A 1 87 ? 12.929 0.169 -3.617 1.00 94.62 87 PRO A CA 1
ATOM 694 C C . PRO A 1 87 ? 11.743 0.980 -3.067 1.00 94.62 87 PRO A C 1
ATOM 696 O O . PRO A 1 87 ? 11.807 2.198 -2.923 1.00 94.62 87 PRO A O 1
ATOM 699 N N . PHE A 1 88 ? 10.672 0.279 -2.702 1.00 95.44 88 PHE A N 1
ATOM 700 C CA . PHE A 1 88 ? 9.470 0.798 -2.049 1.00 95.44 88 PHE A CA 1
ATOM 701 C C . PHE A 1 88 ? 9.210 -0.001 -0.767 1.00 95.44 88 PHE A C 1
ATOM 703 O O . PHE A 1 88 ? 8.983 -1.210 -0.821 1.00 95.44 88 PHE A O 1
ATOM 710 N N . TYR A 1 89 ? 9.236 0.658 0.394 1.00 95.62 89 TYR A N 1
ATOM 711 C CA . TYR A 1 89 ? 9.105 -0.004 1.696 1.00 95.62 89 TYR A CA 1
ATOM 712 C C . TYR A 1 89 ? 7.633 -0.214 2.076 1.00 95.62 89 TYR A C 1
ATOM 714 O O . TYR A 1 89 ? 6.931 0.716 2.477 1.00 95.62 89 TYR A O 1
ATOM 722 N N . ASN A 1 90 ? 7.156 -1.458 1.959 1.00 95.12 90 ASN A N 1
ATOM 723 C CA . ASN A 1 90 ? 5.729 -1.789 2.083 1.00 95.12 90 ASN A CA 1
ATOM 724 C C . ASN A 1 90 ? 5.156 -1.427 3.458 1.00 95.12 90 ASN A C 1
ATOM 726 O O . ASN A 1 90 ? 4.043 -0.910 3.563 1.00 95.12 90 ASN A O 1
ATOM 730 N N . ALA A 1 91 ? 5.926 -1.691 4.511 1.00 96.12 91 ALA A N 1
ATOM 731 C CA . ALA A 1 91 ? 5.526 -1.399 5.877 1.00 96.12 91 ALA A CA 1
ATOM 732 C C . ALA A 1 91 ? 5.366 0.101 6.139 1.00 96.12 91 ALA A C 1
ATOM 734 O O . ALA A 1 91 ? 4.430 0.495 6.829 1.00 96.12 91 ALA A O 1
ATOM 735 N N . ASP A 1 92 ? 6.236 0.929 5.556 1.00 97.44 92 ASP A N 1
ATOM 736 C CA . ASP A 1 92 ? 6.187 2.383 5.713 1.00 97.44 92 ASP A CA 1
ATOM 737 C C . ASP A 1 92 ? 4.924 2.950 5.060 1.00 97.44 92 ASP A C 1
ATOM 739 O O . ASP A 1 92 ? 4.241 3.777 5.660 1.00 97.44 92 ASP A O 1
ATOM 743 N N . ILE A 1 93 ? 4.572 2.458 3.867 1.00 98.06 93 ILE A N 1
ATOM 744 C CA . ILE A 1 93 ? 3.338 2.832 3.162 1.00 98.06 93 ILE A CA 1
ATOM 745 C C . ILE A 1 93 ? 2.111 2.493 4.018 1.00 98.06 93 ILE A C 1
ATOM 747 O O . ILE A 1 93 ? 1.289 3.363 4.305 1.00 98.06 93 ILE A O 1
ATOM 751 N N . ILE A 1 94 ? 2.002 1.236 4.459 1.00 97.88 94 ILE A N 1
ATOM 752 C CA . ILE A 1 94 ? 0.852 0.743 5.232 1.00 97.88 94 ILE A CA 1
ATOM 753 C C . ILE A 1 94 ? 0.719 1.496 6.559 1.00 97.88 94 ILE A C 1
ATOM 755 O O . ILE A 1 94 ? -0.382 1.892 6.944 1.00 97.88 94 ILE A O 1
ATOM 759 N N . GLU A 1 95 ? 1.838 1.711 7.251 1.00 98.06 95 GLU A N 1
ATOM 760 C CA . GLU A 1 95 ? 1.882 2.449 8.510 1.00 98.06 95 GLU A CA 1
ATOM 761 C C . GLU A 1 95 ? 1.455 3.902 8.338 1.00 98.06 95 GLU A C 1
ATOM 763 O O . GLU A 1 95 ? 0.591 4.368 9.085 1.00 98.06 95 GLU A O 1
ATOM 768 N N . LYS A 1 96 ? 1.989 4.598 7.329 1.00 98.56 96 LYS A N 1
ATOM 769 C CA . LYS A 1 96 ? 1.601 5.978 7.031 1.00 98.56 96 LYS A CA 1
ATOM 770 C C . LYS A 1 96 ? 0.109 6.089 6.743 1.00 98.56 96 LYS A C 1
ATOM 772 O O . LYS A 1 96 ? -0.538 6.938 7.348 1.00 98.56 96 LYS A O 1
ATOM 777 N N . ILE A 1 97 ? -0.446 5.228 5.886 1.00 98.62 97 ILE A N 1
ATOM 778 C CA . ILE A 1 97 ? -1.882 5.254 5.566 1.00 98.62 97 ILE A CA 1
ATOM 779 C C . ILE A 1 97 ? -2.704 5.009 6.836 1.00 98.62 97 ILE A C 1
ATOM 781 O O . ILE A 1 97 ? -3.551 5.830 7.182 1.00 98.62 97 ILE A O 1
ATOM 785 N N . GLY A 1 98 ? -2.433 3.930 7.577 1.00 98.00 98 GLY A N 1
ATOM 786 C CA . GLY A 1 98 ? -3.211 3.562 8.766 1.00 98.00 98 GLY A CA 1
ATOM 787 C C . GLY A 1 98 ? -3.187 4.614 9.883 1.00 98.00 98 GLY A C 1
ATOM 788 O O . GLY A 1 98 ? -4.210 4.849 10.530 1.00 98.00 98 GLY A O 1
ATOM 789 N N . VAL A 1 99 ? -2.041 5.273 10.090 1.00 98.44 99 VAL A N 1
ATOM 790 C CA . VAL A 1 99 ? -1.872 6.305 11.125 1.00 98.44 99 VAL A CA 1
ATOM 791 C C . VAL A 1 99 ? -2.427 7.657 10.676 1.00 98.44 99 VAL A C 1
ATOM 793 O O . VAL A 1 99 ? -3.180 8.274 11.429 1.00 98.44 99 VAL A O 1
ATOM 796 N N . LYS A 1 100 ? -2.113 8.127 9.458 1.00 98.56 100 LYS A N 1
ATOM 797 C CA . LYS A 1 100 ? -2.595 9.430 8.960 1.00 98.56 100 LYS A CA 1
ATOM 798 C C . LYS A 1 100 ? -4.116 9.467 8.832 1.00 98.56 100 LYS A C 1
ATOM 800 O O . LYS A 1 100 ? -4.732 10.474 9.169 1.00 98.56 100 LYS A O 1
ATOM 805 N N . THR A 1 101 ? -4.728 8.355 8.419 1.00 98.12 101 THR A N 1
ATOM 806 C CA . THR A 1 101 ? -6.196 8.206 8.371 1.00 98.12 101 THR A CA 1
ATOM 807 C C . THR A 1 101 ? -6.838 8.124 9.754 1.00 98.12 101 THR A C 1
ATOM 809 O O . THR A 1 101 ? -8.059 8.178 9.856 1.00 98.12 101 THR A O 1
ATOM 812 N N . LYS A 1 102 ? -6.044 8.000 10.829 1.00 98.19 102 LYS A N 1
ATOM 813 C CA . LYS A 1 102 ? -6.510 7.779 12.206 1.00 98.19 102 LYS A CA 1
ATOM 814 C C . LYS A 1 102 ? -7.390 6.535 12.350 1.00 98.19 102 LYS A C 1
ATOM 816 O O . LYS A 1 102 ? -8.187 6.455 13.284 1.00 98.19 102 LYS A O 1
ATOM 821 N N . LEU A 1 10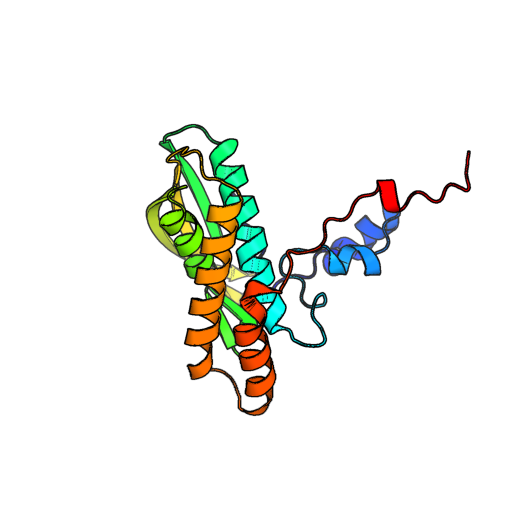3 ? -7.247 5.556 11.458 1.00 98.31 103 LEU A N 1
ATOM 822 C CA . LEU A 1 103 ? -7.862 4.243 11.636 1.00 98.31 103 LEU A CA 1
ATOM 823 C C . LEU A 1 103 ? -7.164 3.488 12.768 1.00 98.31 103 LEU A C 1
ATOM 825 O O . LEU A 1 103 ? -7.813 2.828 13.582 1.00 98.31 103 LEU A O 1
ATOM 829 N N . PHE A 1 104 ? -5.838 3.625 12.840 1.00 98.44 104 PHE A N 1
ATOM 830 C CA . PHE A 1 104 ? -4.991 2.832 13.715 1.00 98.44 104 PHE A CA 1
ATOM 831 C C . PHE A 1 104 ? -4.001 3.678 14.506 1.00 98.44 104 PHE A C 1
ATOM 833 O O . PHE A 1 104 ? -3.430 4.646 14.008 1.00 98.44 104 PHE A O 1
ATOM 840 N N . GLN A 1 105 ? -3.722 3.234 15.728 1.0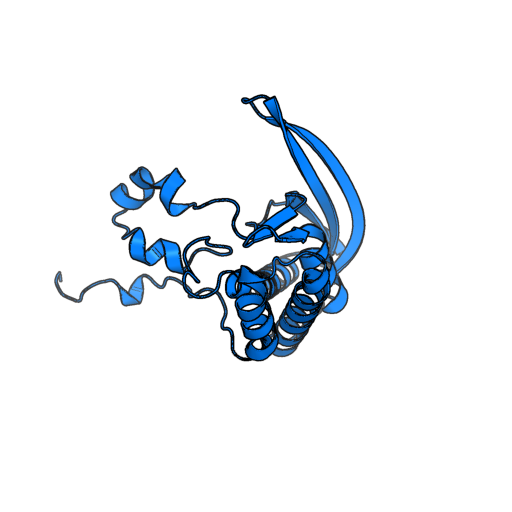0 98.31 105 GLN A N 1
ATOM 841 C CA . GLN A 1 105 ? -2.548 3.655 16.478 1.00 98.31 105 GLN A CA 1
ATOM 842 C C . GLN A 1 105 ? -1.458 2.593 16.331 1.00 98.31 105 GLN A C 1
ATOM 844 O O . GLN A 1 105 ? -1.690 1.418 16.621 1.00 98.31 105 GLN A O 1
ATOM 849 N N . LYS A 1 106 ? -0.250 2.993 15.922 1.00 97.69 106 LYS A N 1
ATOM 850 C CA . LYS A 1 106 ? 0.915 2.102 15.968 1.00 97.69 106 LYS A CA 1
ATOM 851 C C . LYS A 1 106 ? 1.340 1.873 17.414 1.00 97.69 106 LYS A C 1
ATOM 853 O O . LYS A 1 106 ? 1.592 2.829 18.140 1.00 97.69 106 LYS A O 1
ATOM 858 N N . VAL A 1 107 ? 1.487 0.607 17.790 1.00 97.56 107 VAL A N 1
ATOM 859 C CA . VAL A 1 107 ? 2.049 0.206 19.086 1.00 97.56 107 VAL A CA 1
ATOM 860 C C . VAL A 1 107 ? 3.500 -0.209 18.940 1.00 97.56 107 VAL A C 1
ATOM 862 O O . VAL A 1 107 ? 4.353 0.224 19.706 1.00 97.56 107 VAL A O 1
ATOM 865 N N . LEU A 1 108 ? 3.783 -1.067 17.962 1.00 97.25 108 LEU A N 1
ATOM 866 C CA . LEU A 1 108 ? 5.091 -1.687 17.825 1.00 97.25 108 LEU A CA 1
ATOM 867 C C . LEU A 1 108 ? 5.343 -2.073 16.372 1.00 97.25 108 LEU A C 1
ATOM 869 O O . LEU A 1 108 ? 4.441 -2.545 15.680 1.00 97.25 108 LEU A O 1
ATOM 873 N N . ARG A 1 109 ? 6.593 -1.936 15.937 1.00 97.31 109 ARG A N 1
ATOM 874 C CA . ARG A 1 109 ? 7.086 -2.526 14.698 1.00 97.31 109 ARG A CA 1
ATOM 875 C C . ARG A 1 109 ? 8.341 -3.329 14.996 1.00 97.31 109 ARG A C 1
ATOM 877 O O . ARG A 1 109 ? 9.247 -2.837 15.662 1.00 97.31 109 ARG A O 1
ATOM 884 N N . GLN A 1 110 ? 8.373 -4.564 14.522 1.00 97.50 110 GLN A N 1
ATOM 885 C CA . GLN A 1 110 ? 9.510 -5.470 14.675 1.00 97.50 110 GLN A CA 1
ATOM 886 C C . GLN A 1 110 ? 9.977 -5.935 13.305 1.00 97.50 110 GLN A C 1
ATOM 888 O O . GLN A 1 110 ? 9.190 -5.966 12.367 1.00 97.50 110 GLN A O 1
ATOM 893 N N . LYS A 1 111 ? 11.238 -6.352 13.207 1.00 97.00 111 LYS A N 1
ATOM 894 C CA . LYS A 1 111 ? 11.770 -7.015 12.017 1.00 97.00 111 LYS A CA 1
ATOM 895 C C . LYS A 1 111 ? 12.052 -8.472 12.328 1.00 97.00 111 LYS A C 1
ATOM 897 O O . LYS A 1 111 ? 12.579 -8.784 13.394 1.00 97.00 111 LYS A O 1
ATOM 902 N N . ARG A 1 112 ? 11.740 -9.354 11.383 1.00 95.00 112 ARG A N 1
ATOM 903 C CA . ARG A 1 112 ? 12.189 -10.748 11.401 1.00 95.00 112 ARG A CA 1
ATOM 904 C C . ARG A 1 112 ? 12.996 -11.061 10.151 1.00 95.00 112 ARG A C 1
ATOM 906 O O . ARG A 1 112 ? 12.754 -10.495 9.088 1.00 95.00 112 ARG A O 1
ATOM 913 N N . LYS A 1 113 ? 13.952 -11.976 10.297 1.00 96.56 113 LYS A N 1
ATOM 914 C CA . LYS A 1 113 ? 14.836 -12.438 9.229 1.00 96.56 113 LYS A CA 1
ATOM 915 C C . LYS A 1 113 ? 14.952 -13.956 9.293 1.00 96.56 113 LYS A C 1
ATOM 917 O O . LYS A 1 113 ? 15.214 -14.499 10.361 1.00 96.56 113 LYS A O 1
ATOM 922 N N . PHE A 1 114 ? 14.752 -14.629 8.166 1.00 94.69 114 PHE A N 1
ATOM 923 C CA . PHE A 1 114 ? 14.864 -16.085 8.056 1.00 94.69 114 PHE A CA 1
ATOM 924 C C . PHE A 1 114 ? 15.295 -16.486 6.644 1.00 94.69 114 PHE A C 1
ATOM 926 O O . PHE A 1 114 ? 15.163 -15.702 5.709 1.00 94.69 114 PHE A O 1
ATOM 933 N N . ASN A 1 115 ? 15.809 -17.703 6.475 1.00 94.69 115 ASN A N 1
ATOM 934 C CA . ASN A 1 115 ? 16.133 -18.242 5.155 1.00 94.69 115 ASN A CA 1
ATOM 935 C C . ASN A 1 115 ? 14.945 -19.040 4.620 1.00 94.69 115 ASN A C 1
ATOM 937 O O . ASN A 1 115 ? 14.357 -19.842 5.345 1.00 94.69 115 ASN A O 1
ATOM 941 N N . ASN A 1 116 ? 14.593 -18.840 3.352 1.00 89.38 116 ASN A N 1
ATOM 942 C CA . ASN A 1 116 ? 13.651 -19.729 2.684 1.00 89.38 116 ASN A CA 1
ATOM 943 C C . ASN A 1 116 ? 14.324 -21.069 2.317 1.00 89.38 116 ASN A C 1
ATOM 945 O O . ASN A 1 116 ? 15.534 -21.244 2.469 1.00 89.38 116 ASN A O 1
ATOM 949 N N . LYS A 1 117 ? 13.547 -22.005 1.758 1.00 89.44 117 LYS A N 1
ATOM 950 C CA . LYS A 1 117 ? 14.040 -23.327 1.322 1.00 89.44 117 LYS A CA 1
ATOM 951 C C . LYS A 1 117 ? 15.146 -23.294 0.253 1.00 89.44 117 LYS A C 1
ATOM 953 O O . LYS A 1 117 ? 15.758 -24.318 -0.011 1.00 89.44 117 LYS A O 1
ATOM 958 N N . PHE A 1 118 ? 15.386 -22.138 -0.365 1.00 90.25 118 PHE A N 1
ATOM 959 C CA . PHE A 1 118 ? 16.410 -21.918 -1.387 1.00 90.25 118 PHE A CA 1
ATOM 960 C C . PHE A 1 118 ? 17.623 -21.141 -0.846 1.00 90.25 118 PHE A C 1
ATOM 962 O O . PHE A 1 118 ? 18.428 -20.645 -1.626 1.00 90.25 118 PHE A O 1
ATOM 969 N N . GLY A 1 119 ? 17.731 -20.962 0.476 1.00 90.94 119 GLY A N 1
ATOM 970 C CA . GLY A 1 119 ? 18.825 -20.217 1.105 1.00 90.94 119 GLY A CA 1
ATOM 971 C C . GLY A 1 119 ? 18.740 -18.696 0.936 1.00 90.94 119 GLY A C 1
ATOM 972 O O . GLY A 1 119 ? 19.633 -17.984 1.390 1.00 90.94 119 GLY A O 1
ATOM 973 N N . LYS A 1 120 ? 17.670 -18.165 0.325 1.00 90.56 120 LYS A N 1
ATOM 974 C CA . LYS A 1 120 ? 17.463 -16.717 0.218 1.00 90.56 120 LYS A CA 1
ATOM 975 C C . LYS A 1 120 ? 17.004 -16.171 1.564 1.00 90.56 120 LYS A C 1
ATOM 977 O O . LYS A 1 120 ? 16.000 -16.627 2.115 1.00 90.56 120 LYS A O 1
ATOM 982 N N . VAL A 1 121 ? 17.703 -15.145 2.033 1.00 93.12 121 VAL A N 1
ATOM 983 C CA . VAL A 1 121 ? 17.302 -14.353 3.193 1.00 93.12 121 VAL A CA 1
ATOM 984 C C . VAL A 1 121 ? 16.013 -13.596 2.869 1.00 93.12 121 VAL A C 1
ATOM 986 O O . VAL A 1 121 ? 15.967 -12.800 1.931 1.00 93.12 121 VAL A O 1
ATOM 989 N N . ILE A 1 122 ? 14.981 -13.823 3.672 1.00 91.81 122 ILE A N 1
ATOM 990 C CA . ILE A 1 122 ? 13.727 -13.077 3.678 1.00 91.81 122 ILE A CA 1
ATOM 991 C C . ILE A 1 122 ? 13.724 -12.162 4.899 1.00 91.81 122 ILE A C 1
ATOM 993 O O . ILE A 1 122 ? 14.050 -12.595 6.007 1.00 91.81 122 ILE A O 1
ATOM 997 N N . ILE A 1 123 ? 13.366 -10.897 4.682 1.00 94.56 123 ILE A N 1
ATOM 998 C CA . ILE A 1 123 ? 13.220 -9.884 5.727 1.00 94.56 123 ILE A CA 1
ATOM 999 C C . ILE A 1 123 ? 11.793 -9.352 5.666 1.00 94.56 123 ILE A C 1
ATOM 1001 O O . ILE A 1 123 ? 11.301 -8.974 4.601 1.00 94.56 123 ILE A O 1
ATOM 1005 N N . GLU A 1 124 ? 11.139 -9.326 6.819 1.00 95.44 124 GLU A N 1
ATOM 1006 C CA . GLU A 1 124 ? 9.766 -8.856 6.960 1.00 95.44 124 GLU A CA 1
ATOM 1007 C C . GLU A 1 124 ? 9.640 -7.944 8.176 1.00 95.44 124 GLU A C 1
ATOM 1009 O O . GLU A 1 124 ? 10.283 -8.158 9.210 1.00 95.44 124 GLU A O 1
ATOM 1014 N N . ASP A 1 125 ? 8.775 -6.949 8.052 1.00 96.81 125 ASP A N 1
ATOM 1015 C CA . ASP A 1 125 ? 8.306 -6.125 9.151 1.00 96.81 125 ASP A CA 1
ATOM 1016 C C . ASP A 1 125 ? 7.005 -6.716 9.721 1.00 96.81 125 ASP A C 1
ATOM 1018 O O . ASP A 1 125 ? 6.124 -7.175 8.994 1.00 96.81 125 ASP A O 1
ATOM 1022 N N . ILE A 1 126 ? 6.877 -6.693 11.045 1.00 97.50 126 ILE A N 1
ATOM 1023 C CA . ILE A 1 126 ? 5.675 -7.067 11.790 1.00 97.50 126 ILE A CA 1
ATOM 1024 C C . ILE A 1 126 ? 5.139 -5.795 12.431 1.00 97.50 126 ILE A C 1
ATOM 1026 O O . ILE A 1 126 ? 5.719 -5.289 13.397 1.00 97.50 126 ILE A O 1
ATOM 1030 N N . ILE A 1 127 ? 4.039 -5.276 11.896 1.00 97.94 127 ILE A N 1
ATOM 1031 C CA . ILE A 1 127 ? 3.398 -4.065 12.401 1.00 97.94 127 ILE A CA 1
ATOM 1032 C C . ILE A 1 127 ? 2.260 -4.462 13.335 1.00 97.94 127 ILE A C 1
ATOM 1034 O O . ILE A 1 127 ? 1.375 -5.233 12.964 1.00 97.94 127 ILE A O 1
ATOM 1038 N N . ASN A 1 128 ? 2.286 -3.919 14.548 1.00 98.12 128 ASN A N 1
ATOM 1039 C CA . ASN A 1 128 ? 1.239 -4.069 15.544 1.00 98.12 128 ASN A CA 1
ATOM 1040 C C . ASN A 1 128 ? 0.501 -2.741 15.691 1.00 98.12 128 ASN A C 1
ATOM 1042 O O . ASN A 1 128 ? 1.049 -1.755 16.197 1.00 98.12 128 ASN A O 1
ATOM 1046 N N . PHE A 1 129 ? -0.761 -2.755 15.288 1.00 98.38 129 PHE A N 1
ATOM 1047 C CA . PHE A 1 129 ? -1.700 -1.666 15.466 1.00 98.38 129 PHE A CA 1
ATOM 1048 C C . PHE A 1 129 ? -2.717 -1.976 16.553 1.00 98.38 129 PHE A C 1
ATOM 1050 O O . PHE A 1 129 ? -3.025 -3.135 16.849 1.00 98.38 129 PHE A O 1
ATOM 1057 N N . ILE A 1 130 ? -3.293 -0.906 17.079 1.00 98.50 130 ILE A N 1
ATOM 1058 C CA . ILE A 1 130 ? -4.532 -0.918 17.839 1.00 98.50 130 ILE A CA 1
ATOM 1059 C C . ILE A 1 130 ? -5.605 -0.221 17.011 1.00 98.50 130 ILE A C 1
ATOM 1061 O O . ILE A 1 130 ? -5.385 0.879 16.497 1.00 98.50 130 ILE A O 1
ATOM 1065 N N . ASN A 1 131 ? -6.752 -0.886 16.866 1.00 98.44 131 ASN A N 1
ATOM 1066 C CA . ASN A 1 131 ? -7.889 -0.346 16.138 1.00 98.44 131 ASN A CA 1
ATOM 1067 C C . ASN A 1 131 ? -8.556 0.785 16.918 1.00 98.44 131 ASN A C 1
ATOM 1069 O O . ASN A 1 131 ? -9.098 0.555 18.002 1.00 98.44 131 ASN A O 1
ATOM 1073 N N . LEU A 1 132 ? -8.565 1.987 16.344 1.00 98.06 132 LEU A N 1
ATOM 1074 C CA . LEU A 1 132 ? -9.271 3.126 16.925 1.00 98.06 132 LEU A CA 1
ATOM 1075 C C . LEU A 1 132 ? -10.777 3.053 16.643 1.00 98.06 132 LEU A C 1
ATOM 1077 O O . LEU A 1 132 ? -11.554 3.645 17.385 1.00 98.06 132 LEU A O 1
ATOM 1081 N N . ASN A 1 133 ? -11.186 2.280 15.625 1.00 93.88 133 ASN A N 1
ATOM 1082 C CA . ASN A 1 133 ? -12.574 2.127 15.175 1.00 93.88 133 ASN A CA 1
ATOM 1083 C C . ASN A 1 133 ? -13.261 3.474 14.870 1.00 93.88 133 ASN A C 1
ATOM 1085 O O . ASN A 1 133 ? -14.457 3.659 15.097 1.00 93.88 133 ASN A O 1
ATOM 1089 N N . ASN A 1 134 ? -12.477 4.432 14.374 1.00 94.62 134 ASN A N 1
ATOM 1090 C CA . ASN A 1 134 ? -12.979 5.725 13.937 1.00 94.62 134 ASN A CA 1
ATOM 1091 C C . ASN A 1 134 ? -13.758 5.571 12.628 1.00 94.62 134 ASN A C 1
ATOM 1093 O O . ASN A 1 134 ? -13.336 4.855 11.719 1.00 94.62 134 ASN A O 1
ATOM 1097 N N . GLN A 1 135 ? -14.868 6.294 12.508 1.00 94.06 135 GLN A N 1
ATOM 1098 C CA . GLN A 1 135 ? -15.593 6.410 11.248 1.00 94.06 135 GLN A CA 1
ATOM 1099 C C . GLN A 1 135 ? -14.871 7.424 10.359 1.00 94.06 135 GLN A C 1
ATOM 1101 O O . GLN A 1 135 ? -14.887 8.623 10.630 1.00 94.06 135 GLN A O 1
ATOM 1106 N N . VAL A 1 136 ? -14.207 6.931 9.314 1.00 97.06 136 VAL A N 1
ATOM 1107 C CA . VAL A 1 136 ? -13.458 7.748 8.352 1.00 97.06 136 VAL A CA 1
ATOM 1108 C C . VAL A 1 136 ? -14.117 7.617 6.983 1.00 97.06 136 VAL A C 1
ATOM 1110 O O . VAL A 1 136 ? -14.376 6.507 6.504 1.00 97.06 136 VAL A O 1
ATOM 1113 N N . SER A 1 137 ? -14.421 8.756 6.357 1.00 97.81 137 SER A N 1
ATOM 1114 C CA . SER A 1 137 ? -15.091 8.783 5.055 1.00 97.81 137 SER A CA 1
ATOM 1115 C C . SER A 1 137 ? -14.192 8.217 3.952 1.00 97.81 137 SER A C 1
ATOM 1117 O O . SER A 1 137 ? -12.971 8.136 4.095 1.00 97.81 137 SER A O 1
ATOM 1119 N N . GLN A 1 138 ? -14.793 7.771 2.848 1.00 97.38 138 GLN A N 1
ATOM 1120 C CA . GLN A 1 138 ? -14.029 7.197 1.737 1.00 97.38 138 GLN A CA 1
ATOM 1121 C C . GLN A 1 138 ? -13.118 8.234 1.070 1.00 97.38 138 GLN A C 1
ATOM 1123 O O . GLN A 1 138 ? -12.003 7.909 0.673 1.00 97.38 138 GLN A O 1
ATOM 1128 N N . GLU A 1 139 ? -13.569 9.482 1.010 1.00 97.94 139 GLU A N 1
ATOM 1129 C CA . GLU A 1 139 ? -12.846 10.611 0.431 1.00 97.94 139 GLU A CA 1
ATOM 1130 C C . GLU A 1 139 ? -11.563 10.898 1.218 1.00 97.94 139 GLU A C 1
ATOM 1132 O O . GLU A 1 139 ? -10.507 11.092 0.622 1.00 97.94 139 GLU A O 1
ATOM 1137 N N . VAL A 1 140 ? -11.623 10.841 2.555 1.00 98.19 140 VAL A N 1
ATOM 1138 C CA . VAL A 1 140 ? -10.447 11.025 3.421 1.00 98.19 140 VAL A CA 1
ATOM 1139 C C . VAL A 1 140 ? -9.444 9.883 3.245 1.00 98.19 140 VAL A C 1
ATOM 1141 O O . VAL A 1 140 ? -8.241 10.134 3.153 1.00 98.19 140 VAL A O 1
ATOM 1144 N N . ILE A 1 141 ? -9.917 8.633 3.161 1.00 98.44 141 ILE A N 1
ATOM 1145 C CA . ILE A 1 141 ? -9.044 7.481 2.883 1.00 98.44 141 ILE A CA 1
ATOM 1146 C C . ILE A 1 141 ? -8.346 7.646 1.537 1.00 98.44 141 ILE A C 1
ATOM 1148 O O . ILE A 1 141 ? -7.135 7.447 1.446 1.00 98.44 141 ILE A O 1
ATOM 1152 N N . GLU A 1 142 ? -9.086 8.038 0.503 1.00 98.44 142 GLU A N 1
ATOM 1153 C CA . GLU A 1 142 ? -8.530 8.257 -0.826 1.00 98.44 142 GLU A CA 1
ATOM 1154 C C . GLU A 1 142 ? -7.500 9.388 -0.838 1.00 98.44 142 GLU A C 1
ATOM 1156 O O . GLU A 1 142 ? -6.391 9.192 -1.335 1.00 98.44 142 GLU A O 1
ATOM 1161 N N . GLN A 1 143 ? -7.831 10.540 -0.252 1.00 98.56 143 GLN A N 1
ATOM 1162 C CA . GLN A 1 143 ? -6.938 11.692 -0.177 1.00 98.56 143 GLN A CA 1
ATOM 1163 C C . GLN A 1 143 ? -5.608 11.323 0.487 1.00 98.56 143 GLN A C 1
ATOM 1165 O O . GLN A 1 143 ? -4.545 11.575 -0.079 1.00 98.56 143 GLN A O 1
ATOM 1170 N N . ILE A 1 144 ? -5.658 10.674 1.652 1.00 98.75 144 ILE A N 1
ATOM 1171 C CA . ILE A 1 144 ? -4.452 10.293 2.396 1.00 98.75 144 ILE A CA 1
ATOM 1172 C C . ILE A 1 144 ? -3.666 9.211 1.653 1.00 98.75 144 ILE A C 1
ATOM 1174 O O . ILE A 1 144 ? -2.437 9.236 1.636 1.00 98.75 144 ILE A O 1
ATOM 1178 N N . SER A 1 145 ? -4.347 8.273 0.996 1.00 98.62 145 SER A N 1
ATOM 1179 C CA . SER A 1 145 ? -3.682 7.248 0.185 1.00 98.62 145 SER A CA 1
ATOM 1180 C C . SER A 1 145 ? -2.926 7.865 -0.996 1.00 98.62 145 SER A C 1
ATOM 1182 O O . SER A 1 145 ? -1.802 7.455 -1.285 1.00 98.62 145 SER A O 1
ATOM 1184 N N . ARG A 1 146 ? -3.497 8.889 -1.647 1.00 98.62 146 ARG A N 1
ATOM 1185 C CA . ARG A 1 146 ? -2.828 9.658 -2.712 1.00 98.62 146 ARG A CA 1
ATOM 1186 C C . ARG A 1 146 ? -1.667 10.491 -2.177 1.00 98.62 146 ARG A C 1
ATOM 1188 O O . ARG A 1 146 ? -0.616 10.518 -2.806 1.00 98.62 146 ARG A O 1
ATOM 1195 N N . GLU A 1 147 ? -1.823 11.115 -1.012 1.00 98.69 147 GLU A N 1
ATOM 1196 C CA . GLU A 1 147 ? -0.748 11.851 -0.337 1.00 98.69 147 GLU A CA 1
ATOM 1197 C C . GLU A 1 147 ? 0.444 10.932 -0.034 1.00 98.69 147 GLU A C 1
ATOM 1199 O O . GLU A 1 147 ? 1.575 11.245 -0.394 1.00 98.69 147 GLU A O 1
ATOM 1204 N N . VAL A 1 148 ? 0.198 9.754 0.550 1.00 98.75 148 VAL A N 1
ATOM 1205 C CA . VAL A 1 148 ? 1.256 8.768 0.819 1.00 98.75 148 VAL A CA 1
ATOM 1206 C C . VAL A 1 148 ? 1.895 8.268 -0.478 1.00 98.75 148 VAL A C 1
ATOM 1208 O O . VAL A 1 148 ? 3.117 8.125 -0.533 1.00 98.75 148 VAL A O 1
ATOM 1211 N N . ALA A 1 149 ? 1.105 8.035 -1.531 1.00 98.38 149 ALA A N 1
ATOM 1212 C CA . ALA A 1 149 ? 1.640 7.658 -2.836 1.00 98.38 149 ALA A CA 1
ATOM 1213 C C . ALA A 1 149 ? 2.574 8.735 -3.405 1.00 98.38 149 ALA A C 1
ATOM 1215 O O . ALA A 1 149 ? 3.661 8.406 -3.879 1.00 98.38 149 ALA A O 1
ATOM 1216 N N . LEU A 1 150 ? 2.170 10.006 -3.330 1.00 98.62 150 LEU A N 1
ATOM 1217 C CA . LEU A 1 150 ? 2.973 11.138 -3.779 1.00 98.62 150 LEU A CA 1
ATOM 1218 C C . LEU A 1 150 ? 4.285 11.225 -2.997 1.00 98.62 150 LEU A C 1
ATOM 1220 O O . LEU A 1 150 ? 5.344 11.223 -3.615 1.00 98.62 150 LEU A O 1
ATOM 1224 N N . GLU A 1 151 ? 4.230 11.206 -1.662 1.00 98.38 151 GLU A N 1
ATOM 1225 C CA . GLU A 1 151 ? 5.427 11.259 -0.810 1.00 98.38 151 GLU A CA 1
ATOM 1226 C C . GLU A 1 151 ? 6.441 10.170 -1.167 1.00 98.38 151 GLU A C 1
ATOM 1228 O O . GLU A 1 151 ? 7.647 10.412 -1.253 1.00 98.38 151 GLU A O 1
ATOM 1233 N N . VAL A 1 152 ? 5.956 8.942 -1.353 1.00 97.56 152 VAL A N 1
ATOM 1234 C CA . VAL A 1 152 ? 6.825 7.796 -1.612 1.00 97.56 152 VAL A CA 1
ATOM 1235 C C . VAL A 1 152 ? 7.402 7.863 -3.029 1.00 97.56 152 VAL A C 1
ATOM 1237 O O . VAL A 1 152 ? 8.594 7.605 -3.203 1.00 97.56 152 VAL A O 1
ATOM 1240 N N . LEU A 1 153 ? 6.622 8.283 -4.029 1.00 98.00 153 LEU A N 1
ATOM 1241 C CA . LEU A 1 153 ? 7.134 8.525 -5.381 1.00 98.00 153 LEU A CA 1
ATOM 1242 C C . LEU A 1 153 ? 8.156 9.670 -5.415 1.00 98.00 153 LEU A C 1
ATOM 1244 O O . LEU A 1 153 ? 9.209 9.520 -6.030 1.00 98.00 153 LEU A O 1
ATOM 1248 N N . GLU A 1 154 ? 7.913 10.782 -4.726 1.00 97.94 154 GLU A N 1
ATOM 1249 C CA . GLU A 1 154 ? 8.862 11.898 -4.666 1.00 97.94 154 GLU A CA 1
ATOM 1250 C C . GLU A 1 154 ? 10.175 11.494 -3.994 1.00 97.94 154 GLU A C 1
ATOM 1252 O O . GLU A 1 154 ? 11.249 11.776 -4.528 1.00 97.94 154 GLU A O 1
ATOM 1257 N N . SER A 1 155 ? 10.104 10.754 -2.881 1.00 96.12 155 SER A N 1
ATOM 1258 C CA . SER A 1 155 ? 11.297 10.223 -2.205 1.00 96.12 155 SER A CA 1
ATOM 1259 C C . SER A 1 155 ? 12.121 9.294 -3.104 1.00 96.12 155 SER A C 1
ATOM 1261 O O . SER A 1 155 ? 13.337 9.174 -2.947 1.00 96.12 155 SER A O 1
ATOM 1263 N N . SER A 1 156 ? 11.471 8.681 -4.095 1.00 95.06 156 SER A N 1
ATOM 1264 C CA . SER A 1 156 ? 12.102 7.742 -5.011 1.00 95.06 156 SER A CA 1
ATOM 1265 C C . SER A 1 156 ? 12.954 8.395 -6.106 1.00 95.06 156 SER A C 1
ATOM 1267 O O . SER A 1 156 ? 13.786 7.717 -6.713 1.00 95.06 156 SER A O 1
ATOM 1269 N N . ARG A 1 157 ? 12.842 9.721 -6.300 1.00 95.12 157 ARG A N 1
ATOM 1270 C CA . ARG A 1 157 ? 13.694 10.494 -7.227 1.00 95.12 157 ARG A CA 1
ATOM 1271 C C . ARG A 1 157 ? 15.188 10.337 -6.938 1.00 95.12 157 ARG A C 1
ATOM 1273 O O . ARG A 1 157 ? 15.994 10.446 -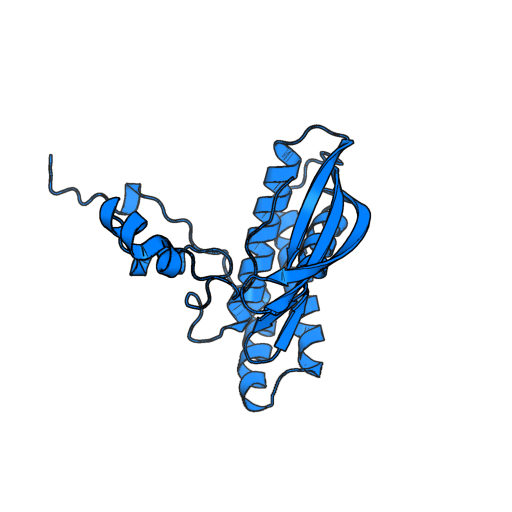7.852 1.00 95.12 157 ARG A O 1
ATOM 1280 N N . LEU A 1 158 ? 15.552 10.055 -5.685 1.00 91.88 158 LEU A N 1
ATOM 1281 C CA . LEU A 1 158 ? 16.940 9.849 -5.260 1.00 91.88 158 LEU A CA 1
ATOM 1282 C C . LEU A 1 158 ? 17.553 8.541 -5.784 1.00 91.88 158 LEU A C 1
ATOM 1284 O O . LEU A 1 158 ? 18.773 8.410 -5.810 1.00 91.88 158 LEU A O 1
ATOM 1288 N N . PHE A 1 159 ? 16.719 7.572 -6.171 1.00 92.00 159 PHE A N 1
ATOM 1289 C CA . PHE A 1 159 ? 17.147 6.211 -6.512 1.00 92.00 159 PHE A CA 1
ATOM 1290 C C . PHE A 1 159 ? 16.830 5.821 -7.959 1.00 92.00 159 PHE A C 1
ATOM 1292 O O . PHE A 1 159 ? 17.303 4.788 -8.429 1.00 92.00 159 PHE A O 1
ATOM 1299 N N . VAL A 1 160 ? 16.002 6.602 -8.661 1.00 95.19 160 VAL A N 1
ATOM 1300 C CA . VAL A 1 160 ? 15.566 6.280 -10.023 1.00 95.19 160 VAL A CA 1
ATOM 1301 C C . VAL A 1 160 ? 16.707 6.458 -11.028 1.00 95.19 160 VAL A C 1
ATOM 1303 O O . VAL A 1 160 ? 17.439 7.446 -10.997 1.00 95.19 160 VAL A O 1
ATOM 1306 N N . SER A 1 161 ? 16.853 5.506 -11.950 1.00 94.81 161 SER A N 1
ATOM 1307 C CA . SER A 1 161 ? 17.771 5.641 -13.082 1.00 94.81 161 SER A CA 1
ATOM 1308 C C . SER A 1 161 ? 17.250 6.667 -14.097 1.00 94.81 161 SER A C 1
ATOM 1310 O O . SER A 1 161 ? 16.041 6.871 -14.236 1.00 94.81 161 SER A O 1
ATOM 1312 N N . SER A 1 162 ? 18.157 7.291 -14.852 1.00 93.62 162 SER A N 1
ATOM 1313 C CA . SER A 1 162 ? 17.818 8.304 -15.866 1.00 93.62 162 SER A CA 1
ATOM 1314 C C . SER A 1 162 ? 16.811 7.798 -16.908 1.00 93.62 162 SER A C 1
ATOM 1316 O O . SER A 1 162 ? 15.879 8.512 -17.269 1.00 93.62 162 SER A O 1
ATOM 1318 N N . GLU A 1 163 ? 16.937 6.538 -17.330 1.00 94.38 163 GLU A N 1
ATOM 1319 C CA . GLU A 1 163 ? 16.013 5.862 -18.255 1.00 94.38 163 GLU A CA 1
ATOM 1320 C C . GLU A 1 163 ? 14.561 5.794 -17.742 1.00 94.38 163 GLU A C 1
ATOM 1322 O O . GLU A 1 163 ? 13.622 5.815 -18.537 1.00 94.38 163 GLU A O 1
ATOM 1327 N N . ASN A 1 164 ? 14.356 5.755 -16.421 1.00 95.81 164 ASN A N 1
ATOM 1328 C CA . ASN A 1 164 ? 13.041 5.605 -15.795 1.00 95.81 164 ASN A CA 1
ATOM 1329 C C . ASN A 1 164 ? 12.497 6.925 -15.227 1.00 95.81 164 ASN A C 1
ATOM 1331 O O . ASN A 1 164 ? 11.358 6.966 -14.755 1.00 95.81 164 ASN A O 1
ATOM 1335 N N . GLN A 1 165 ? 13.266 8.014 -15.308 1.00 95.75 165 GLN A N 1
ATOM 1336 C CA . GLN A 1 165 ? 12.908 9.312 -14.737 1.00 95.75 165 GLN A CA 1
ATOM 1337 C C . GLN A 1 165 ? 11.612 9.871 -15.337 1.00 95.75 165 GLN A C 1
ATOM 1339 O O . GLN A 1 165 ? 10.724 10.290 -14.601 1.00 95.75 165 GLN A O 1
ATOM 1344 N N . LEU A 1 166 ? 11.438 9.790 -16.662 1.00 96.50 166 LEU A N 1
ATOM 1345 C CA . LEU A 1 166 ? 10.199 10.229 -17.323 1.00 96.50 166 LEU A CA 1
ATOM 1346 C C . LEU A 1 166 ? 8.971 9.435 -16.853 1.00 96.50 166 LEU A C 1
ATOM 1348 O O . LEU A 1 166 ? 7.885 9.997 -16.698 1.00 96.50 166 LEU A O 1
ATOM 1352 N N . CYS A 1 167 ? 9.135 8.133 -16.595 1.00 96.19 167 CYS A N 1
ATOM 1353 C CA . CYS A 1 167 ? 8.061 7.308 -16.049 1.00 96.19 167 CYS A CA 1
ATOM 1354 C C . CYS A 1 167 ? 7.712 7.740 -14.620 1.00 96.19 167 CYS A C 1
ATOM 1356 O O . CYS A 1 167 ? 6.528 7.877 -14.303 1.00 96.19 167 CYS A O 1
ATOM 1358 N N . LEU A 1 168 ? 8.713 7.997 -13.775 1.00 97.56 168 LEU A N 1
ATOM 1359 C CA . LEU A 1 168 ? 8.483 8.467 -12.411 1.00 97.56 168 LEU A CA 1
ATOM 1360 C C . LEU A 1 168 ? 7.761 9.821 -12.395 1.00 97.56 168 LEU A C 1
ATOM 1362 O O . LEU A 1 168 ? 6.716 9.945 -11.758 1.00 97.56 168 LEU A O 1
ATOM 1366 N N . GLU A 1 169 ? 8.252 10.805 -13.150 1.00 97.88 169 GLU A N 1
ATOM 1367 C CA . GLU A 1 169 ? 7.634 12.135 -13.222 1.00 97.88 169 GLU A CA 1
ATOM 1368 C C . GLU A 1 169 ? 6.203 12.069 -13.770 1.00 97.88 169 GLU A C 1
ATOM 1370 O O . GLU A 1 169 ? 5.297 12.728 -13.259 1.00 97.88 169 GLU A O 1
ATOM 1375 N N . SER A 1 170 ? 5.953 11.195 -14.752 1.00 97.25 170 SER A N 1
ATOM 1376 C CA . SER A 1 170 ? 4.595 10.942 -15.237 1.00 97.25 170 SER A CA 1
ATOM 1377 C C . SER A 1 170 ? 3.679 10.365 -14.153 1.00 97.25 170 SER A C 1
ATOM 1379 O O . SER A 1 170 ? 2.493 10.694 -14.132 1.00 97.25 170 SER A O 1
ATOM 1381 N N . ALA A 1 171 ? 4.192 9.499 -13.273 1.00 97.38 171 ALA A N 1
ATOM 1382 C CA . ALA A 1 171 ? 3.422 8.945 -12.161 1.00 97.38 171 ALA A CA 1
ATOM 1383 C C . ALA A 1 171 ? 3.117 10.004 -11.103 1.00 97.38 171 ALA A C 1
ATOM 1385 O O . ALA A 1 171 ? 1.955 10.131 -10.726 1.00 97.38 171 ALA A O 1
ATOM 1386 N N . ILE A 1 172 ? 4.112 10.809 -10.716 1.00 98.31 172 ILE A N 1
ATOM 1387 C CA . ILE A 1 172 ? 3.963 11.941 -9.787 1.00 98.31 172 ILE A CA 1
ATOM 1388 C C . ILE A 1 172 ? 2.893 12.916 -10.297 1.00 98.31 172 ILE A C 1
ATOM 1390 O O . ILE A 1 172 ? 1.923 13.202 -9.596 1.00 98.31 172 ILE A O 1
ATOM 1394 N N . ALA A 1 173 ? 2.993 13.352 -11.556 1.00 98.06 173 ALA A N 1
ATOM 1395 C CA . ALA A 1 173 ? 2.046 14.298 -12.149 1.00 98.06 173 ALA A CA 1
ATOM 1396 C C . ALA A 1 173 ? 0.610 13.747 -12.259 1.00 98.06 173 ALA A C 1
ATOM 1398 O O . ALA A 1 173 ? -0.354 14.511 -12.303 1.00 98.06 173 ALA A O 1
ATOM 1399 N N . LYS A 1 174 ? 0.448 12.420 -12.321 1.00 97.62 174 LYS A N 1
ATOM 1400 C CA . LYS A 1 174 ? -0.852 11.753 -12.490 1.00 97.62 174 LYS A CA 1
ATOM 1401 C C . LYS A 1 174 ? -1.389 11.111 -11.215 1.00 97.62 174 LYS A C 1
ATOM 1403 O O . LYS A 1 174 ? -2.426 10.454 -11.306 1.00 97.62 174 LYS A O 1
ATOM 1408 N N . VAL A 1 175 ? -0.767 11.313 -10.046 1.00 98.06 175 VAL A N 1
ATOM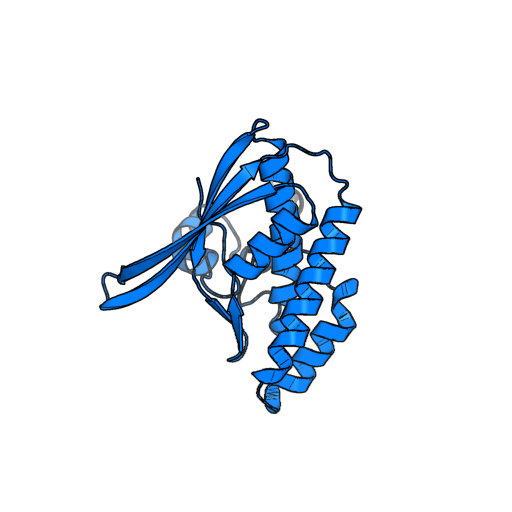 1409 C CA . VAL A 1 175 ? -1.209 10.700 -8.776 1.00 98.06 175 VAL A CA 1
ATOM 1410 C C . VAL A 1 175 ? -2.709 10.877 -8.547 1.00 98.06 175 VAL A C 1
ATOM 1412 O O . VAL A 1 175 ? -3.363 9.918 -8.158 1.00 98.06 175 VAL A O 1
ATOM 1415 N N . ASN A 1 176 ? -3.277 12.047 -8.852 1.00 97.19 176 ASN A N 1
ATOM 1416 C CA . ASN A 1 176 ? -4.706 12.329 -8.654 1.00 97.19 176 ASN A CA 1
ATOM 1417 C C . ASN A 1 176 ? -5.639 11.664 -9.679 1.00 97.19 176 ASN A C 1
ATOM 1419 O O . ASN A 1 176 ? -6.824 11.501 -9.412 1.00 97.19 176 ASN A O 1
ATOM 1423 N N . ASN A 1 177 ? -5.112 11.250 -10.830 1.00 96.38 177 ASN A N 1
ATOM 1424 C CA . ASN A 1 177 ? -5.899 10.712 -11.942 1.00 96.38 177 ASN A CA 1
ATOM 1425 C C . ASN A 1 177 ? -5.840 9.180 -12.025 1.00 96.38 177 ASN A C 1
ATOM 1427 O O . ASN A 1 177 ? -6.687 8.561 -12.671 1.00 96.38 177 ASN A O 1
ATOM 1431 N N . ILE A 1 178 ? -4.842 8.559 -11.389 1.00 95.12 178 ILE A N 1
ATOM 1432 C CA . ILE A 1 178 ? -4.704 7.101 -11.346 1.00 95.12 178 ILE A CA 1
ATOM 1433 C C . ILE A 1 178 ? -5.839 6.507 -10.505 1.00 95.12 178 ILE A C 1
ATOM 1435 O O . ILE A 1 178 ? -6.118 6.958 -9.391 1.00 95.12 178 ILE A O 1
ATOM 1439 N N . GLN A 1 179 ? -6.499 5.497 -11.065 1.00 93.31 179 GLN A N 1
ATOM 1440 C CA . GLN A 1 179 ? -7.614 4.780 -10.449 1.00 93.31 179 GLN A CA 1
ATOM 1441 C C . GLN A 1 179 ? -7.123 3.537 -9.710 1.00 93.31 179 GLN A C 1
ATOM 1443 O O . GLN A 1 179 ? -6.069 3.005 -10.057 1.00 93.31 179 GLN A O 1
ATOM 1448 N N . ARG A 1 180 ? -7.918 3.062 -8.743 1.00 92.50 180 ARG A N 1
ATOM 1449 C CA . ARG A 1 180 ? -7.730 1.787 -8.025 1.00 92.50 180 ARG A CA 1
ATOM 1450 C C . ARG A 1 180 ? -7.543 0.604 -8.971 1.00 92.50 180 ARG A C 1
ATOM 1452 O O . ARG A 1 180 ? -7.879 0.677 -10.158 1.00 92.50 180 ARG A O 1
ATOM 1459 N N . THR A 1 181 ? -7.050 -0.505 -8.431 1.00 90.12 181 THR A N 1
ATOM 1460 C CA . THR A 1 181 ? -7.051 -1.763 -9.176 1.00 90.12 181 THR A CA 1
ATOM 1461 C C . THR A 1 181 ? -8.498 -2.146 -9.539 1.00 90.12 181 THR A C 1
ATOM 1463 O O . THR A 1 181 ? -9.373 -2.127 -8.670 1.00 90.12 181 THR A O 1
ATOM 1466 N N . PRO A 1 182 ? -8.799 -2.472 -10.813 1.00 86.62 182 PRO A N 1
ATOM 1467 C CA . PRO A 1 182 ? -10.146 -2.855 -11.225 1.00 86.62 182 PRO A CA 1
ATOM 1468 C C . PRO A 1 182 ? -10.657 -4.074 -10.455 1.00 86.62 182 PRO A C 1
ATOM 1470 O O . PRO A 1 182 ? -9.959 -5.080 -10.347 1.00 86.62 182 PRO A O 1
ATOM 1473 N N . ILE A 1 183 ? -11.900 -4.022 -9.977 1.00 82.12 183 ILE A N 1
ATOM 1474 C CA . ILE A 1 183 ? -12.551 -5.174 -9.346 1.00 82.12 183 ILE A CA 1
ATOM 1475 C C . ILE A 1 183 ? -13.076 -6.106 -10.440 1.00 82.12 183 ILE A C 1
ATOM 1477 O O . ILE A 1 183 ? -13.760 -5.677 -11.371 1.00 82.12 183 ILE A O 1
ATOM 1481 N N . LEU A 1 184 ? -12.776 -7.397 -10.316 1.00 74.94 184 LEU A N 1
ATOM 1482 C CA . LEU A 1 184 ? -13.323 -8.419 -11.198 1.00 74.94 184 LEU A CA 1
ATOM 1483 C C . LEU A 1 184 ? -14.746 -8.794 -10.755 1.00 74.94 184 LEU A C 1
ATOM 1485 O O . LEU A 1 184 ? -14.919 -9.512 -9.773 1.00 74.94 184 LEU A O 1
ATOM 1489 N N . ASP A 1 185 ? -15.768 -8.337 -11.482 1.00 67.56 185 ASP A N 1
ATOM 1490 C CA . ASP A 1 185 ? -17.166 -8.732 -11.249 1.00 67.56 185 ASP A CA 1
ATOM 1491 C C . ASP A 1 185 ? -17.589 -9.842 -12.219 1.00 67.56 185 ASP A C 1
ATOM 1493 O O . ASP A 1 185 ? -17.737 -9.598 -13.415 1.00 67.56 185 ASP A O 1
ATOM 1497 N N . LYS A 1 186 ? -17.832 -11.057 -11.703 1.00 60.22 186 LYS A N 1
ATOM 1498 C CA . LYS A 1 186 ? -18.302 -12.214 -12.491 1.00 60.22 186 LYS A CA 1
ATOM 1499 C C . LYS A 1 186 ? -19.575 -11.931 -13.300 1.00 60.22 186 LYS A C 1
ATOM 1501 O O . LYS A 1 186 ? -19.752 -12.540 -14.350 1.00 60.22 186 LYS A O 1
ATOM 1506 N N . ARG A 1 187 ? -20.452 -11.028 -12.845 1.00 62.09 187 ARG A N 1
ATOM 1507 C CA . ARG A 1 187 ? -21.717 -10.698 -13.534 1.00 62.09 187 ARG A CA 1
ATOM 1508 C C . ARG A 1 187 ? -21.501 -10.008 -14.877 1.00 62.09 187 ARG A C 1
ATOM 1510 O O . ARG A 1 187 ? -22.377 -10.059 -15.725 1.00 62.09 187 ARG A O 1
ATOM 1517 N N . LEU A 1 188 ? -20.332 -9.404 -15.081 1.00 54.47 188 LEU A N 1
ATOM 1518 C CA . LEU A 1 188 ? -19.937 -8.792 -16.349 1.00 54.47 188 LEU A CA 1
ATOM 1519 C C . LEU A 1 188 ? -19.328 -9.810 -17.335 1.00 54.47 188 LEU A C 1
ATOM 1521 O O . LEU A 1 188 ? -18.892 -9.416 -18.412 1.00 54.47 188 LEU A O 1
ATOM 1525 N N . TYR A 1 189 ? -19.261 -11.098 -16.963 1.00 55.00 189 TYR A N 1
ATOM 1526 C CA . TYR A 1 189 ? -18.559 -12.147 -17.717 1.00 55.00 189 TYR A CA 1
ATOM 1527 C C . TYR A 1 189 ? -19.366 -13.430 -17.953 1.00 55.00 189 TYR A C 1
ATOM 1529 O O . TYR A 1 189 ? -18.844 -14.343 -18.588 1.00 55.00 189 TYR A O 1
ATOM 1537 N N . ILE A 1 190 ? -20.607 -13.529 -17.464 1.00 50.34 190 ILE A N 1
ATOM 1538 C CA . ILE A 1 190 ? -21.524 -14.569 -17.943 1.00 50.34 190 ILE A CA 1
ATOM 1539 C C . ILE A 1 190 ? -22.079 -14.052 -19.270 1.00 50.34 190 ILE A C 1
ATOM 1541 O O . ILE A 1 190 ? -22.904 -13.139 -19.278 1.00 50.34 190 ILE A O 1
ATOM 1545 N N . ASP A 1 191 ? -21.588 -14.595 -20.384 1.00 46.97 191 ASP A N 1
ATOM 1546 C CA . ASP A 1 191 ? -22.236 -14.403 -21.680 1.00 46.97 191 ASP A CA 1
ATOM 1547 C C . ASP A 1 191 ? -23.711 -14.840 -21.567 1.00 46.97 191 ASP A C 1
ATOM 1549 O O . ASP A 1 191 ? -23.979 -15.910 -21.015 1.00 46.97 191 ASP A O 1
ATOM 1553 N N . PRO A 1 192 ? -24.681 -14.088 -22.120 1.00 48.16 192 PRO A N 1
ATOM 1554 C CA . PRO A 1 192 ? -26.090 -14.492 -22.146 1.00 48.16 192 PRO A CA 1
ATOM 1555 C C . PRO A 1 192 ? -26.370 -15.732 -23.017 1.00 48.16 192 PRO A C 1
ATOM 1557 O O . PRO A 1 192 ? -27.524 -16.080 -23.245 1.00 48.16 192 PRO A O 1
ATOM 1560 N N . VAL A 1 193 ? -25.340 -16.405 -23.526 1.00 48.22 193 VAL A N 1
ATOM 1561 C CA . VAL A 1 193 ? -25.461 -17.567 -24.405 1.00 48.22 193 VAL A CA 1
ATOM 1562 C C . VAL A 1 193 ? -25.222 -18.826 -23.578 1.00 48.22 193 VAL A C 1
ATOM 1564 O O . VAL A 1 193 ? -24.125 -19.369 -23.611 1.00 48.22 193 VAL A O 1
ATOM 1567 N N . ASN A 1 194 ? -26.210 -19.210 -22.763 1.00 43.03 194 ASN A N 1
ATOM 1568 C CA . ASN A 1 194 ? -26.500 -20.584 -22.301 1.00 43.03 194 ASN A CA 1
ATOM 1569 C C . ASN A 1 194 ? -27.548 -20.562 -21.168 1.00 43.03 194 ASN A C 1
ATOM 1571 O O . ASN A 1 194 ? -27.265 -20.954 -20.033 1.00 43.03 194 ASN A O 1
ATOM 1575 N N . ILE A 1 195 ? -28.762 -20.106 -21.488 1.00 38.91 195 ILE A N 1
ATOM 1576 C CA . ILE A 1 195 ? -30.010 -20.545 -20.841 1.00 38.91 195 ILE A CA 1
ATOM 1577 C C . ILE A 1 195 ? -30.976 -20.917 -21.960 1.00 38.91 195 ILE A C 1
ATOM 1579 O O . ILE A 1 195 ? -31.068 -20.115 -22.917 1.00 38.91 195 ILE A O 1
#

Radius of gyration: 17.84 Å; chains: 1; bounding box: 49×40×45 Å

Organism: NCBI:txid1134457